Protein AF-0000000067237233 (afdb_homodimer)

Structure (mmCIF, N/CA/C/O backbone):
data_AF-0000000067237233-model_v1
#
loop_
_entity.id
_entity.type
_entity.pdbx_description
1 polymer 'Thioredoxin domain-containing protein'
#
loop_
_atom_site.group_PDB
_atom_site.id
_atom_site.type_symbol
_atom_site.label_atom_id
_atom_site.label_alt_id
_atom_site.label_comp_id
_atom_site.label_asym_id
_atom_site.label_entity_id
_atom_site.label_seq_id
_atom_site.pdbx_PDB_ins_code
_atom_site.Cartn_x
_atom_site.Cartn_y
_atom_site.Cartn_z
_atom_site.occupancy
_atom_site.B_iso_or_equiv
_atom_site.auth_seq_id
_atom_site.auth_comp_id
_atom_site.auth_asym_id
_atom_site.auth_atom_id
_atom_site.pdbx_PDB_model_num
ATOM 1 N N . MET A 1 1 ? 18.172 14.703 14.164 1 54.53 1 MET A N 1
ATOM 2 C CA . MET A 1 1 ? 17.234 15.797 14.445 1 54.53 1 MET A CA 1
ATOM 3 C C . MET A 1 1 ? 15.789 15.328 14.297 1 54.53 1 MET A C 1
ATOM 5 O O . MET A 1 1 ? 15.516 14.367 13.578 1 54.53 1 MET A O 1
ATOM 9 N N . ALA A 1 2 ? 14.914 15.75 15.148 1 61.56 2 ALA A N 1
ATOM 10 C CA . ALA A 1 2 ? 13.5 15.391 15.125 1 61.56 2 ALA A CA 1
ATOM 11 C C . ALA A 1 2 ? 12.875 15.727 13.773 1 61.56 2 ALA A C 1
ATOM 13 O O . ALA A 1 2 ? 13.258 16.703 13.133 1 61.56 2 ALA A O 1
ATOM 14 N N . ALA A 1 3 ? 12.031 14.875 13.289 1 69.44 3 ALA A N 1
ATOM 15 C CA . ALA A 1 3 ? 11.391 15.031 11.984 1 69.44 3 ALA A CA 1
ATOM 16 C C . ALA A 1 3 ? 10.523 16.281 11.953 1 69.44 3 ALA A C 1
ATOM 18 O O . ALA A 1 3 ? 9.883 16.641 12.953 1 69.44 3 ALA A O 1
ATOM 19 N N . SER A 1 4 ? 10.672 17.094 10.984 1 88.31 4 SER A N 1
ATOM 20 C CA . SER A 1 4 ? 9.766 18.219 10.734 1 88.31 4 SER A CA 1
ATOM 21 C C . SER A 1 4 ? 8.484 17.75 10.062 1 88.31 4 SER A C 1
ATOM 23 O O . SER A 1 4 ? 8.477 16.734 9.367 1 88.31 4 SER A O 1
ATOM 25 N N . VAL A 1 5 ? 7.422 18.438 10.43 1 94.56 5 VAL A N 1
ATOM 26 C CA . VAL A 1 5 ? 6.137 18.125 9.82 1 94.56 5 VAL A CA 1
ATOM 27 C C . VAL A 1 5 ? 5.664 19.297 8.961 1 94.56 5 VAL A C 1
ATOM 29 O O . VAL A 1 5 ? 5.559 20.422 9.445 1 94.56 5 VAL A O 1
ATOM 32 N N . ILE A 1 6 ? 5.473 19.062 7.754 1 97.75 6 ILE A N 1
ATOM 33 C CA . ILE A 1 6 ? 4.867 20 6.809 1 97.75 6 ILE A CA 1
ATOM 34 C C . ILE A 1 6 ? 3.387 19.672 6.637 1 97.75 6 ILE A C 1
ATOM 36 O O . ILE A 1 6 ? 3 18.5 6.656 1 97.75 6 ILE A O 1
ATOM 40 N N . LYS A 1 7 ? 2.594 20.672 6.512 1 97.94 7 LYS A N 1
ATOM 41 C CA . LYS A 1 7 ? 1.165 20.438 6.328 1 97.94 7 LYS A CA 1
ATOM 42 C C . LYS A 1 7 ? 0.708 20.875 4.941 1 97.94 7 LYS A C 1
ATOM 44 O O . LYS A 1 7 ? 1.164 21.891 4.426 1 97.94 7 LYS A O 1
ATOM 49 N N . ALA A 1 8 ? -0.136 20.125 4.406 1 98.5 8 ALA A N 1
ATOM 50 C CA . ALA A 1 8 ? -0.686 20.422 3.088 1 98.5 8 ALA A CA 1
ATOM 51 C C . ALA A 1 8 ? -2.154 20.016 3 1 98.5 8 ALA A C 1
ATOM 53 O O . ALA A 1 8 ? -2.689 19.391 3.92 1 98.5 8 ALA A O 1
ATOM 54 N N . ASN A 1 9 ? -2.783 20.484 2.051 1 98.06 9 ASN A N 1
ATOM 55 C CA . ASN A 1 9 ? -4.109 20.062 1.62 1 98.06 9 ASN A CA 1
ATOM 56 C C . ASN A 1 9 ? -4.199 19.953 0.101 1 98.06 9 ASN A C 1
ATOM 58 O O . ASN A 1 9 ? -3.18 20 -0.591 1 98.06 9 ASN A O 1
ATOM 62 N N . VAL A 1 10 ? -5.363 19.781 -0.424 1 97.25 10 VAL A N 1
ATOM 63 C CA . VAL A 1 10 ? -5.539 19.531 -1.852 1 97.25 10 VAL A CA 1
ATOM 64 C C . VAL A 1 10 ? -5.004 20.719 -2.646 1 97.25 10 VAL A C 1
ATOM 66 O O . VAL A 1 10 ? -4.289 20.547 -3.639 1 97.25 10 VAL A O 1
ATOM 69 N N . SER A 1 11 ? -5.234 21.922 -2.182 1 97.56 11 SER A N 1
ATOM 70 C CA . SER A 1 11 ? -4.887 23.125 -2.926 1 97.56 11 SER A CA 1
ATOM 71 C C . SER A 1 11 ? -3.393 23.422 -2.828 1 97.56 11 SER A C 1
ATOM 73 O O . SER A 1 11 ? -2.816 24.047 -3.727 1 97.56 11 SER A O 1
ATOM 75 N N . THR A 1 12 ? -2.756 22.922 -1.794 1 98.31 12 THR A N 1
ATOM 76 C CA . THR A 1 12 ? -1.355 23.281 -1.588 1 98.31 12 THR A CA 1
ATOM 77 C C . THR A 1 12 ? -0.448 22.078 -1.859 1 98.31 12 THR A C 1
ATOM 79 O O . THR A 1 12 ? 0.765 22.156 -1.654 1 98.31 12 THR A O 1
ATOM 82 N N . TRP A 1 13 ? -0.957 21.031 -2.293 1 97 13 TRP A N 1
ATOM 83 C CA . TRP A 1 13 ? -0.265 19.766 -2.482 1 97 13 TRP A CA 1
ATOM 84 C C . TRP A 1 13 ? 1.013 19.953 -3.291 1 97 13 TRP A C 1
ATOM 86 O O . TRP A 1 13 ? 2.102 19.578 -2.842 1 97 13 TRP A O 1
ATOM 96 N N . SER A 1 14 ? 0.921 20.578 -4.438 1 96.5 14 SER A N 1
ATOM 97 C CA . SER A 1 14 ? 2.043 20.672 -5.363 1 96.5 14 SER A CA 1
ATOM 98 C C . SER A 1 14 ? 3.211 21.438 -4.738 1 96.5 14 SER A C 1
ATOM 100 O O . SER A 1 14 ? 4.348 20.953 -4.758 1 96.5 14 SER A O 1
ATOM 102 N N . SER A 1 15 ? 2.916 22.547 -4.148 1 98.25 15 SER A N 1
ATOM 103 C CA . SER A 1 15 ? 3.963 23.375 -3.557 1 98.25 15 SER A CA 1
ATOM 104 C C . SER A 1 15 ? 4.559 22.703 -2.322 1 98.25 15 SER A C 1
ATOM 106 O O . SER A 1 15 ? 5.773 22.75 -2.109 1 98.25 15 SER A O 1
ATOM 108 N N . LYS A 1 16 ? 3.732 22.031 -1.544 1 98.38 16 LYS A N 1
ATOM 109 C CA . LYS A 1 16 ? 4.215 21.438 -0.301 1 98.38 16 LYS A CA 1
ATOM 110 C C . LYS A 1 16 ? 4.965 20.125 -0.569 1 98.38 16 LYS A C 1
ATOM 112 O O . LYS A 1 16 ? 5.887 19.781 0.167 1 98.38 16 LYS A O 1
ATOM 117 N N . LEU A 1 17 ? 4.59 19.469 -1.627 1 97.81 17 LEU A N 1
ATOM 118 C CA . LEU A 1 17 ? 5.383 18.312 -2.037 1 97.81 17 LEU A CA 1
ATOM 119 C C . LEU A 1 17 ? 6.785 18.734 -2.451 1 97.81 17 LEU A C 1
ATOM 121 O O . LEU A 1 17 ? 7.77 18.078 -2.1 1 97.81 17 LEU A O 1
ATOM 125 N N . ALA A 1 18 ? 6.828 19.828 -3.184 1 97.81 18 ALA A N 1
ATOM 126 C CA . ALA A 1 18 ? 8.133 20.375 -3.568 1 97.81 18 ALA A CA 1
ATOM 127 C C . ALA A 1 18 ? 8.961 20.734 -2.342 1 97.81 18 ALA A C 1
ATOM 129 O O . ALA A 1 18 ? 10.164 20.484 -2.301 1 97.81 18 ALA A O 1
ATOM 130 N N . GLU A 1 19 ? 8.32 21.312 -1.362 1 98.06 19 GLU A N 1
ATOM 131 C CA . GLU A 1 19 ? 8.984 21.641 -0.106 1 98.06 19 GLU A CA 1
ATOM 132 C C . GLU A 1 19 ? 9.5 20.391 0.59 1 98.06 19 GLU A C 1
ATOM 134 O O . GLU A 1 19 ? 10.625 20.375 1.096 1 98.06 19 GLU A O 1
ATOM 139 N N . LEU A 1 20 ? 8.727 19.344 0.584 1 97.88 20 LEU A N 1
ATOM 140 C CA . LEU A 1 20 ? 9.125 18.062 1.179 1 97.88 20 LEU A CA 1
ATOM 141 C C . LEU A 1 20 ? 10.383 17.531 0.51 1 97.88 20 LEU A C 1
ATOM 143 O O . LEU A 1 20 ? 11.312 17.094 1.191 1 97.88 20 LEU A O 1
ATOM 147 N N . GLU A 1 21 ? 10.375 17.578 -0.759 1 96.81 21 GLU A N 1
ATOM 148 C CA . GLU A 1 21 ? 11.453 16.969 -1.53 1 96.81 21 GLU A CA 1
ATOM 149 C C . GLU A 1 21 ? 12.766 17.734 -1.347 1 96.81 21 GLU A C 1
ATOM 151 O O . GLU A 1 21 ? 13.836 17.219 -1.649 1 96.81 21 GLU A O 1
ATOM 156 N N . GLN A 1 22 ? 12.688 18.953 -0.81 1 96.62 22 GLN A N 1
ATOM 157 C CA . GLN A 1 22 ? 13.875 19.75 -0.525 1 96.62 22 GLN A CA 1
ATOM 158 C C . GLN A 1 22 ? 14.297 19.609 0.932 1 96.62 22 GLN A C 1
ATOM 160 O O . GLN A 1 22 ? 15.383 20.047 1.314 1 96.62 22 GLN A O 1
ATOM 165 N N . ALA A 1 23 ? 13.461 18.984 1.729 1 96.75 23 ALA A N 1
ATOM 166 C CA . ALA A 1 23 ? 13.727 18.797 3.152 1 96.75 23 ALA A CA 1
ATOM 167 C C . ALA A 1 23 ? 14.602 17.562 3.393 1 96.75 23 ALA A C 1
ATOM 169 O O . ALA A 1 23 ? 14.867 16.797 2.469 1 96.75 23 ALA A O 1
ATOM 170 N N . PRO A 1 24 ? 15.102 17.406 4.555 1 95.25 24 PRO A N 1
ATOM 171 C CA . PRO A 1 24 ? 15.969 16.266 4.84 1 95.25 24 PRO A CA 1
ATOM 172 C C . PRO A 1 24 ? 15.273 14.914 4.629 1 95.25 24 PRO A C 1
ATOM 174 O O . PRO A 1 24 ? 14.109 14.758 4.992 1 95.25 24 PRO A O 1
ATOM 177 N N . SER A 1 25 ? 15.992 13.984 4.055 1 94.12 25 SER A N 1
ATOM 178 C CA . SER A 1 25 ? 15.508 12.625 3.861 1 94.12 25 SER A CA 1
ATOM 179 C C . SER A 1 25 ? 15.734 11.773 5.109 1 94.12 25 SER A C 1
ATOM 181 O O . SER A 1 25 ? 16.578 12.102 5.945 1 94.12 25 SER A O 1
ATOM 183 N N . PRO A 1 26 ? 14.898 10.742 5.184 1 95.81 26 PRO A N 1
ATOM 184 C CA . PRO A 1 26 ? 13.844 10.172 4.344 1 95.81 26 PRO A CA 1
ATOM 185 C C . PRO A 1 26 ? 12.555 11 4.367 1 95.81 26 PRO A C 1
ATOM 187 O O . PRO A 1 26 ? 12.344 11.789 5.297 1 95.81 26 PRO A O 1
ATOM 190 N N . HIS A 1 27 ? 11.781 10.883 3.312 1 97.38 27 HIS A N 1
ATOM 191 C CA . HIS A 1 27 ? 10.539 11.625 3.174 1 97.38 27 HIS A CA 1
ATOM 192 C C . HIS A 1 27 ? 9.328 10.719 3.365 1 97.38 27 HIS A C 1
ATOM 194 O O . HIS A 1 27 ? 9.258 9.641 2.775 1 97.38 27 HIS A O 1
ATOM 200 N N . TYR A 1 28 ? 8.352 11.219 4.145 1 97.81 28 TYR A N 1
ATOM 201 C CA . TYR A 1 28 ? 7.117 10.492 4.406 1 97.81 28 TYR A CA 1
ATOM 202 C C . TYR A 1 28 ? 5.902 11.375 4.145 1 97.81 28 TYR A C 1
ATOM 204 O O . TYR A 1 28 ? 5.98 12.602 4.246 1 97.81 28 TYR A O 1
ATOM 212 N N . ILE A 1 29 ? 4.82 10.711 3.766 1 98.5 29 ILE A N 1
ATOM 213 C CA . ILE A 1 29 ? 3.553 11.406 3.566 1 98.5 29 ILE A CA 1
ATOM 214 C C . ILE A 1 29 ? 2.432 10.641 4.266 1 98.5 29 ILE A C 1
ATOM 216 O O . ILE A 1 29 ? 2.287 9.43 4.082 1 98.5 29 ILE A O 1
ATOM 220 N N . VAL A 1 30 ? 1.7 11.352 5.062 1 98.75 30 VAL A N 1
ATOM 221 C CA . VAL A 1 30 ? 0.507 10.742 5.641 1 98.75 30 VAL A CA 1
ATOM 222 C C . VAL A 1 30 ? -0.732 11.523 5.215 1 98.75 30 VAL A C 1
ATOM 224 O O . VAL A 1 30 ? -0.759 12.758 5.309 1 98.75 30 VAL A O 1
ATOM 227 N N . PHE A 1 31 ? -1.691 10.805 4.707 1 98.81 31 PHE A N 1
ATOM 228 C CA . PHE A 1 31 ? -2.967 11.391 4.309 1 98.81 31 PHE A CA 1
ATOM 229 C C . PHE A 1 31 ? -4.012 11.203 5.406 1 98.81 31 PHE A C 1
ATOM 231 O O . PHE A 1 31 ? -4.133 10.125 5.977 1 98.81 31 PHE A O 1
ATOM 238 N N . THR A 1 32 ? -4.734 12.266 5.66 1 98.69 32 THR A N 1
ATOM 239 C CA . THR A 1 32 ? -5.766 12.312 6.691 1 98.69 32 THR A CA 1
ATOM 240 C C . THR A 1 32 ? -6.895 13.25 6.289 1 98.69 32 THR A C 1
ATOM 242 O O . THR A 1 32 ? -6.918 13.758 5.164 1 98.69 32 THR A O 1
ATOM 245 N N . GLY A 1 33 ? -7.91 13.336 7.125 1 98.5 33 GLY A N 1
ATOM 246 C CA . GLY A 1 33 ? -9.031 14.227 6.875 1 98.5 33 GLY A CA 1
ATOM 247 C C . GLY A 1 33 ? -9.453 15.016 8.102 1 98.5 33 GLY A C 1
ATOM 248 O O . GLY A 1 33 ? -9.688 14.445 9.164 1 98.5 33 GLY A O 1
ATOM 249 N N . TYR A 1 34 ? -9.531 16.297 7.934 1 97.69 34 TYR A N 1
ATOM 250 C CA . TYR A 1 34 ? -9.953 17.188 9 1 97.69 34 TYR A CA 1
ATOM 251 C C . TYR A 1 34 ? -11.258 17.891 8.641 1 97.69 34 TYR A C 1
ATOM 253 O O . TYR A 1 34 ? -11.516 18.188 7.469 1 97.69 34 TYR A O 1
ATOM 261 N N . ASP A 1 35 ? -12.062 18.078 9.664 1 96.38 35 ASP A N 1
ATOM 262 C CA . ASP A 1 35 ? -13.266 18.875 9.461 1 96.38 35 ASP A CA 1
ATOM 263 C C . ASP A 1 35 ? -12.969 20.359 9.68 1 96.38 35 ASP A C 1
ATOM 265 O O . ASP A 1 35 ? -11.812 20.75 9.867 1 96.38 35 ASP A O 1
ATOM 269 N N . ALA A 1 36 ? -14.023 21.172 9.516 1 93.88 36 ALA A N 1
ATOM 270 C CA . ALA A 1 36 ? -13.867 22.625 9.57 1 93.88 36 ALA A CA 1
ATOM 271 C C . ALA A 1 36 ? -13.352 23.062 10.938 1 93.88 36 ALA A C 1
ATOM 273 O O . ALA A 1 36 ? -12.68 24.094 11.047 1 93.88 36 ALA A O 1
ATOM 274 N N . ALA A 1 37 ? -13.562 22.281 12.008 1 95.25 37 ALA A N 1
ATOM 275 C CA . ALA A 1 37 ? -13.148 22.625 13.367 1 95.25 37 ALA A CA 1
ATOM 276 C C . ALA A 1 37 ? -11.742 22.109 13.656 1 95.25 37 ALA A C 1
ATOM 278 O O . ALA A 1 37 ? -11.195 22.328 14.734 1 95.25 37 ALA A O 1
ATOM 279 N N . GLY A 1 38 ? -11.219 21.422 12.68 1 94.94 38 GLY A N 1
ATOM 280 C CA . GLY A 1 38 ? -9.859 20.922 12.836 1 94.94 38 GLY A CA 1
ATOM 281 C C . GLY A 1 38 ? -9.797 19.531 13.445 1 94.94 38 GLY A C 1
ATOM 282 O O . GLY A 1 38 ? -8.719 19.031 13.773 1 94.94 38 GLY A O 1
ATOM 283 N N . ALA A 1 39 ? -10.938 18.969 13.539 1 96.75 39 ALA A N 1
ATOM 284 C CA . ALA A 1 39 ? -10.984 17.609 14.078 1 96.75 39 ALA A CA 1
ATOM 285 C C . ALA A 1 39 ? -10.984 16.578 12.953 1 96.75 39 ALA A C 1
ATOM 287 O O . ALA A 1 39 ? -11.602 16.781 11.906 1 96.75 39 ALA A O 1
ATOM 288 N N . MET A 1 40 ? -10.32 15.5 13.227 1 97.94 40 MET A N 1
ATOM 289 C CA . MET A 1 40 ? -10.344 14.422 12.242 1 97.94 40 MET A CA 1
ATOM 290 C C . MET A 1 40 ? -11.719 13.773 12.188 1 97.94 40 MET A C 1
ATOM 292 O O . MET A 1 40 ? -12.266 13.367 13.219 1 97.94 40 MET A O 1
ATOM 296 N N . TRP A 1 41 ? -12.227 13.578 11.039 1 98.06 41 TRP A N 1
ATOM 297 C CA . TRP A 1 41 ? -13.594 13.078 10.922 1 98.06 41 TRP A CA 1
ATOM 298 C C . TRP A 1 41 ? -13.609 11.586 10.641 1 98.06 41 TRP A C 1
ATOM 300 O O . TRP A 1 41 ? -14.664 10.945 10.68 1 98.06 41 TRP A O 1
ATOM 310 N N . CYS A 1 42 ? -12.555 11.016 10.375 1 97.31 42 CYS A N 1
ATOM 311 C CA . CYS A 1 42 ? -12.469 9.578 10.133 1 97.31 42 CYS A CA 1
ATOM 312 C C . CYS A 1 42 ? -11.953 8.844 11.359 1 97.31 42 CYS A C 1
ATOM 314 O O . CYS A 1 42 ? -10.859 9.125 11.844 1 97.31 42 CYS A O 1
ATOM 316 N N . PRO A 1 43 ? -12.672 7.918 11.859 1 97 43 PRO A N 1
ATOM 317 C CA . PRO A 1 43 ? -12.289 7.234 13.094 1 97 43 PRO A CA 1
ATOM 318 C C . PRO A 1 43 ? -10.938 6.527 12.984 1 97 43 PRO A C 1
ATOM 320 O O . PRO A 1 43 ? -10.188 6.461 13.953 1 97 43 PRO A O 1
ATOM 323 N N . ASP A 1 44 ? -10.688 5.922 11.875 1 97.12 44 ASP A N 1
ATOM 324 C CA . ASP A 1 44 ? -9.391 5.27 11.68 1 97.12 44 ASP A CA 1
ATOM 325 C C . ASP A 1 44 ? -8.25 6.281 11.75 1 97.12 44 ASP A C 1
ATOM 327 O O . ASP A 1 44 ? -7.176 5.977 12.273 1 97.12 44 ASP A O 1
ATOM 331 N N . CYS A 1 45 ? -8.438 7.449 11.188 1 98.44 45 CYS A N 1
ATOM 332 C CA . CYS A 1 45 ? -7.445 8.508 11.289 1 98.44 45 CYS A CA 1
ATOM 333 C C . CYS A 1 45 ? -7.23 8.93 12.742 1 98.44 45 CYS A C 1
ATOM 335 O O . CYS A 1 45 ? -6.094 9.125 13.172 1 98.44 45 CYS A O 1
ATOM 337 N N . VAL A 1 46 ? -8.297 9.031 13.43 1 97.81 46 VAL A N 1
ATOM 338 C CA . VAL A 1 46 ? -8.203 9.391 14.844 1 97.81 46 VAL A CA 1
ATOM 339 C C . VAL A 1 46 ? -7.352 8.367 15.586 1 97.81 46 VAL A C 1
ATOM 341 O O . VAL A 1 46 ? -6.539 8.734 16.438 1 97.81 46 VAL A O 1
ATOM 344 N N . ARG A 1 47 ? -7.449 7.223 15.188 1 97.31 47 ARG A N 1
ATOM 345 C CA . ARG A 1 47 ? -6.738 6.141 15.859 1 97.31 47 ARG A CA 1
ATOM 346 C C . ARG A 1 47 ? -5.285 6.07 15.398 1 97.31 47 ARG A C 1
ATOM 348 O O . ARG A 1 47 ? -4.387 5.836 16.203 1 97.31 47 ARG A O 1
ATOM 355 N N . ALA A 1 48 ? -5.012 6.297 14.211 1 98.25 48 ALA A N 1
ATOM 356 C CA . ALA A 1 48 ? -3.725 5.914 13.641 1 98.25 48 ALA A CA 1
ATOM 357 C C . ALA A 1 48 ? -2.805 7.121 13.492 1 98.25 48 ALA A C 1
ATOM 359 O O . ALA A 1 48 ? -1.597 7.02 13.727 1 98.25 48 ALA A O 1
ATOM 360 N N . VAL A 1 49 ? -3.35 8.273 13.125 1 98.25 49 VAL A N 1
ATOM 361 C CA . VAL A 1 49 ? -2.529 9.383 12.648 1 98.25 49 VAL A CA 1
ATOM 362 C C . VAL A 1 49 ? -1.695 9.938 13.805 1 98.25 49 VAL A C 1
ATOM 364 O O . VAL A 1 49 ? -0.501 10.203 13.648 1 98.25 49 VAL A O 1
ATOM 367 N N . PRO A 1 50 ? -2.236 10.062 15.023 1 97.5 50 PRO A N 1
ATOM 368 C CA . PRO A 1 50 ? -1.398 10.555 16.125 1 97.5 50 PRO A CA 1
ATOM 369 C C . PRO A 1 50 ? -0.181 9.664 16.375 1 97.5 50 PRO A C 1
ATOM 371 O O . PRO A 1 50 ? 0.911 10.172 16.641 1 97.5 50 PRO A O 1
ATOM 374 N N . ALA A 1 51 ? -0.362 8.375 16.312 1 97.38 51 ALA A N 1
ATOM 375 C CA . ALA A 1 51 ? 0.754 7.449 16.484 1 97.38 51 ALA A CA 1
ATOM 376 C C . ALA A 1 51 ? 1.784 7.613 15.375 1 97.38 51 ALA A C 1
ATOM 378 O O . ALA A 1 51 ? 2.99 7.543 15.625 1 97.38 51 ALA A O 1
ATOM 379 N N . VAL A 1 52 ? 1.333 7.84 14.18 1 97.81 52 VAL A N 1
ATOM 380 C CA . VAL A 1 52 ? 2.217 8.07 13.047 1 97.81 52 VAL A CA 1
ATOM 381 C C . VAL A 1 52 ? 3.02 9.344 13.258 1 97.81 52 VAL A C 1
ATOM 383 O O . VAL A 1 52 ? 4.238 9.359 13.07 1 97.81 52 VAL A O 1
ATOM 386 N N . LEU A 1 53 ? 2.32 10.359 13.695 1 97.06 53 LEU A N 1
ATOM 387 C CA . LEU A 1 53 ? 2.975 11.641 13.93 1 97.06 53 LEU A CA 1
ATOM 388 C C . LEU A 1 53 ? 4.031 11.516 15.031 1 97.06 53 LEU A C 1
ATOM 390 O O . LEU A 1 53 ? 5.129 12.062 14.906 1 97.06 53 LEU A O 1
ATOM 394 N N . ARG A 1 54 ? 3.732 10.789 16.016 1 95.69 54 ARG A N 1
ATOM 395 C CA . ARG A 1 54 ? 4.68 10.594 17.109 1 95.69 54 ARG A CA 1
ATOM 396 C C . ARG A 1 54 ? 5.91 9.82 16.625 1 95.69 54 ARG A C 1
ATOM 398 O O . ARG A 1 54 ? 7.039 10.188 16.953 1 95.69 54 ARG A O 1
ATOM 405 N N . ALA A 1 55 ? 5.676 8.805 15.914 1 95.94 55 ALA A N 1
ATOM 406 C CA . ALA A 1 55 ? 6.781 8 15.391 1 95.94 55 ALA A CA 1
ATOM 407 C C . ALA A 1 55 ? 7.664 8.828 14.469 1 95.94 55 ALA A C 1
ATOM 409 O O . ALA A 1 55 ? 8.891 8.75 14.531 1 95.94 55 ALA A O 1
ATOM 410 N N . ALA A 1 56 ? 7.008 9.609 13.656 1 95.69 56 ALA A N 1
ATOM 411 C CA . ALA A 1 56 ? 7.746 10.461 12.727 1 95.69 56 ALA A CA 1
ATOM 412 C C . ALA A 1 56 ? 8.609 11.477 13.477 1 95.69 56 ALA A C 1
ATOM 414 O O . ALA A 1 56 ? 9.758 11.727 13.102 1 95.69 56 ALA A O 1
ATOM 415 N N . ALA A 1 57 ? 8.07 12 14.5 1 94.06 57 ALA A N 1
ATOM 416 C CA . ALA A 1 57 ? 8.773 13.016 15.281 1 94.06 57 ALA A CA 1
ATOM 417 C C . ALA A 1 57 ? 10.023 12.438 15.945 1 94.06 57 ALA A C 1
ATOM 419 O O . ALA A 1 57 ? 10.977 13.172 16.219 1 94.06 57 ALA A O 1
ATOM 420 N N . ALA A 1 58 ? 10.008 11.148 16.125 1 93.44 58 ALA A N 1
ATOM 421 C CA . ALA A 1 58 ? 11.102 10.492 16.828 1 93.44 58 ALA A CA 1
ATOM 422 C C . ALA A 1 58 ? 12.133 9.938 15.852 1 93.44 58 ALA A C 1
ATOM 424 O O . ALA A 1 58 ? 13.133 9.344 16.266 1 93.44 58 ALA A O 1
ATOM 425 N N . ALA A 1 59 ? 11.875 10.07 14.602 1 94.12 59 ALA A N 1
ATOM 426 C CA . ALA A 1 59 ? 12.734 9.5 13.57 1 94.12 59 ALA A CA 1
ATOM 427 C C . ALA A 1 59 ? 13.352 10.594 12.703 1 94.12 59 ALA A C 1
ATOM 429 O O . ALA A 1 59 ? 12.844 11.711 12.648 1 94.12 59 ALA A O 1
ATOM 430 N N . PRO A 1 60 ? 14.445 10.281 12.133 1 94.5 60 PRO A N 1
ATOM 431 C CA . PRO A 1 60 ? 14.984 11.258 11.18 1 94.5 60 PRO A CA 1
ATOM 432 C C . PRO A 1 60 ? 14.094 11.445 9.953 1 94.5 60 PRO A C 1
ATOM 434 O O . PRO A 1 60 ? 13.312 10.547 9.609 1 94.5 60 PRO A O 1
ATOM 437 N N . GLY A 1 61 ? 14.242 12.625 9.344 1 96.62 61 GLY A N 1
ATOM 438 C CA . GLY A 1 61 ? 13.547 12.891 8.094 1 96.62 61 GLY A CA 1
ATOM 439 C C . GLY A 1 61 ? 12.445 13.93 8.227 1 96.62 61 GLY A C 1
ATOM 440 O O . GLY A 1 61 ? 12.492 14.781 9.117 1 96.62 61 GLY A O 1
ATOM 441 N N . THR A 1 62 ? 11.57 13.898 7.207 1 97.69 62 THR A N 1
ATOM 442 C CA . THR A 1 62 ? 10.508 14.906 7.133 1 97.69 62 THR A CA 1
ATOM 443 C C . THR A 1 62 ? 9.18 14.258 6.77 1 97.69 62 THR A C 1
ATOM 445 O O . THR A 1 62 ? 9.117 13.398 5.891 1 97.69 62 THR A O 1
ATOM 448 N N . LEU A 1 63 ? 8.156 14.625 7.484 1 98.31 63 LEU A N 1
ATOM 449 C CA . LEU A 1 63 ? 6.809 14.133 7.207 1 98.31 63 LEU A CA 1
ATOM 450 C C . LEU A 1 63 ? 5.934 15.242 6.633 1 98.31 63 LEU A C 1
ATOM 452 O O . LEU A 1 63 ? 5.957 16.375 7.121 1 98.31 63 LEU A O 1
ATOM 456 N N . LEU A 1 64 ? 5.262 14.922 5.594 1 98.62 64 LEU A N 1
ATOM 457 C CA . LEU A 1 64 ? 4.199 15.758 5.039 1 98.62 64 LEU A CA 1
ATOM 458 C C . LEU A 1 64 ? 2.826 15.211 5.422 1 98.62 64 LEU A C 1
ATOM 460 O O . LEU A 1 64 ? 2.455 14.109 5.023 1 98.62 64 LEU A O 1
ATOM 464 N N . GLU A 1 65 ? 2.123 15.945 6.234 1 98.69 65 GLU A N 1
ATOM 465 C CA . GLU A 1 65 ? 0.744 15.609 6.574 1 98.69 65 GLU A CA 1
ATOM 466 C C . GLU A 1 65 ? -0.238 16.266 5.609 1 98.69 65 GLU A C 1
ATOM 468 O O . GLU A 1 65 ? -0.3 17.5 5.523 1 98.69 65 GLU A O 1
ATOM 473 N N . VAL A 1 66 ? -1.048 15.453 4.973 1 98.81 66 VAL A N 1
ATOM 474 C CA . VAL A 1 66 ? -1.903 15.977 3.914 1 98.81 66 VAL A CA 1
ATOM 475 C C . VAL A 1 66 ? -3.369 15.766 4.285 1 98.81 66 VAL A C 1
ATOM 477 O O . VAL A 1 66 ? -3.803 14.641 4.531 1 98.81 66 VAL A O 1
ATOM 480 N N . ASP A 1 67 ? -4.094 16.906 4.277 1 98.75 67 ASP A N 1
ATOM 481 C CA . ASP A 1 67 ? -5.539 16.906 4.492 1 98.75 67 ASP A CA 1
ATOM 482 C C . ASP A 1 67 ? -6.285 16.672 3.18 1 98.75 67 ASP A C 1
ATOM 484 O O . ASP A 1 67 ? -6.164 17.453 2.24 1 98.75 67 ASP A O 1
ATOM 488 N N . VAL A 1 68 ? -7.098 15.57 3.162 1 98.56 68 VAL A N 1
ATOM 489 C CA . VAL A 1 68 ? -7.801 15.25 1.924 1 98.56 68 VAL A CA 1
ATOM 490 C C . VAL A 1 68 ? -9.055 16.109 1.81 1 98.56 68 VAL A C 1
ATOM 492 O 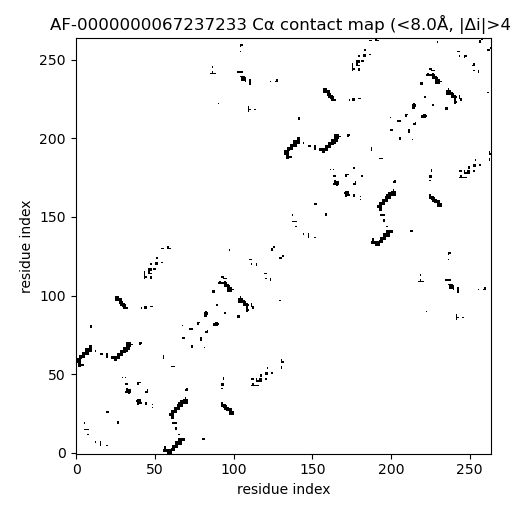O . VAL A 1 68 ? -9.758 16.078 0.792 1 98.56 68 VAL A O 1
ATOM 495 N N . GLY A 1 69 ? -9.367 16.828 2.873 1 97.88 69 GLY A N 1
ATOM 496 C CA . GLY A 1 69 ? -10.531 17.703 2.877 1 97.88 69 GLY A CA 1
ATOM 497 C C . GLY A 1 69 ? -11.68 17.141 3.703 1 97.88 69 GLY A C 1
ATOM 498 O O . GLY A 1 69 ? -11.492 16.234 4.508 1 97.88 69 GLY A O 1
ATOM 499 N N . GLN A 1 70 ? -12.859 17.75 3.523 1 96.88 70 GLN A N 1
ATOM 500 C CA . GLN A 1 70 ? -14.039 17.375 4.293 1 96.88 70 GLN A CA 1
ATOM 501 C C . GLN A 1 70 ? -14.539 15.992 3.9 1 96.88 70 GLN A C 1
ATOM 503 O O . GLN A 1 70 ? -14.289 15.531 2.785 1 96.88 70 GLN A O 1
ATOM 508 N N . ARG A 1 71 ? -15.211 15.461 4.848 1 96.81 71 ARG A N 1
ATOM 509 C CA . ARG A 1 71 ? -15.742 14.117 4.641 1 96.81 71 ARG A CA 1
ATOM 510 C C . ARG A 1 71 ? -16.578 14.055 3.371 1 96.81 71 ARG A C 1
ATOM 512 O O . ARG A 1 71 ? -16.5 13.086 2.611 1 96.81 71 ARG A O 1
ATOM 519 N N . THR A 1 72 ? -17.359 15.109 3.059 1 95.56 72 THR A N 1
ATOM 520 C CA . THR A 1 72 ? -18.281 15.148 1.936 1 95.56 72 THR A CA 1
ATOM 521 C C . THR A 1 72 ? -17.531 15.227 0.611 1 95.56 72 THR A C 1
ATOM 523 O O . THR A 1 72 ? -18.047 14.836 -0.433 1 95.56 72 THR A O 1
ATOM 526 N N . ASP A 1 73 ? -16.281 15.727 0.676 1 94.44 73 ASP A N 1
ATOM 527 C CA . ASP A 1 73 ? -15.469 15.836 -0.529 1 94.44 73 ASP A CA 1
ATOM 528 C C . ASP A 1 73 ? -14.711 14.547 -0.797 1 94.44 73 ASP A C 1
ATOM 530 O O . ASP A 1 73 ? -14.18 14.344 -1.893 1 94.44 73 ASP A O 1
ATOM 534 N N . TRP A 1 74 ? -14.672 13.742 0.167 1 96.94 74 TRP A N 1
ATOM 535 C CA . TRP A 1 74 ? -13.875 12.523 0.089 1 96.94 74 TRP A CA 1
ATOM 536 C C . TRP A 1 74 ? -14.766 11.312 -0.153 1 96.94 74 TRP A C 1
ATOM 538 O O . TRP A 1 74 ? -14.539 10.539 -1.089 1 96.94 74 TRP A O 1
ATOM 548 N N . ARG A 1 75 ? -15.742 11.164 0.685 1 94.5 75 ARG A N 1
ATOM 549 C CA . ARG A 1 75 ? -16.578 9.969 0.674 1 94.5 75 ARG A CA 1
ATOM 550 C C . ARG A 1 75 ? -17.328 9.844 -0.642 1 94.5 75 ARG A C 1
ATOM 552 O O . ARG A 1 75 ? -18.047 10.766 -1.044 1 94.5 75 ARG A O 1
ATOM 559 N N . GLY A 1 76 ? -17.094 8.68 -1.259 1 91.56 76 GLY A N 1
ATOM 560 C CA . GLY A 1 76 ? -17.828 8.398 -2.48 1 91.56 76 GLY A CA 1
ATOM 561 C C . GLY A 1 76 ? -17.344 9.195 -3.672 1 91.56 76 GLY A C 1
ATOM 562 O O . GLY A 1 76 ? -17.922 9.125 -4.758 1 91.56 76 GLY A O 1
ATOM 563 N N . ASN A 1 77 ? -16.344 10.031 -3.488 1 95 77 ASN A N 1
ATOM 564 C CA . ASN A 1 77 ? -15.82 10.852 -4.566 1 95 77 ASN A CA 1
ATOM 565 C C . ASN A 1 77 ? -14.68 10.148 -5.301 1 95 77 ASN A C 1
ATOM 567 O O . ASN A 1 77 ? -13.508 10.367 -4.992 1 95 77 ASN A O 1
ATOM 571 N N . ALA A 1 78 ? -14.961 9.398 -6.359 1 91.88 78 ALA A N 1
ATOM 572 C CA . ALA A 1 78 ? -13.992 8.594 -7.098 1 91.88 78 ALA A CA 1
ATOM 573 C C . ALA A 1 78 ? -13.047 9.477 -7.898 1 91.88 78 ALA A C 1
ATOM 575 O O . ALA A 1 78 ? -11.984 9.016 -8.336 1 91.88 78 ALA A O 1
ATOM 576 N N . THR A 1 79 ? -13.469 10.766 -8.125 1 95.69 79 THR A N 1
ATOM 577 C CA . THR A 1 79 ? -12.672 11.656 -8.961 1 95.69 79 THR A CA 1
ATOM 578 C C . THR A 1 79 ? -11.812 12.578 -8.102 1 95.69 79 THR A C 1
ATOM 580 O O . THR A 1 79 ? -11.211 13.523 -8.609 1 95.69 79 THR A O 1
ATOM 583 N N . HIS A 1 80 ? -11.805 12.312 -6.773 1 97.31 80 HIS A N 1
ATOM 584 C CA . HIS A 1 80 ? -10.93 13.102 -5.91 1 97.31 80 HIS A CA 1
ATOM 585 C C . HIS A 1 80 ? -9.5 13.125 -6.445 1 97.31 80 HIS A C 1
ATOM 587 O O . HIS A 1 80 ? -8.977 12.102 -6.879 1 97.31 80 HIS A O 1
ATOM 593 N N . PRO A 1 81 ? -8.844 14.242 -6.344 1 96.81 81 PRO A N 1
ATOM 594 C CA . PRO A 1 81 ? -7.531 14.359 -6.98 1 96.81 81 PRO A CA 1
ATOM 595 C C . PRO A 1 81 ? -6.516 13.352 -6.445 1 96.81 81 PRO A C 1
ATOM 597 O O . PRO A 1 81 ? -5.68 12.852 -7.199 1 96.81 81 PRO A O 1
ATOM 600 N N . PHE A 1 82 ? -6.602 12.992 -5.223 1 97.56 82 PHE A N 1
ATOM 601 C CA . PHE A 1 82 ? -5.621 12.086 -4.641 1 97.56 82 PHE A CA 1
ATOM 602 C C . PHE A 1 82 ? -5.953 10.633 -4.984 1 97.56 82 PHE A C 1
ATOM 604 O O . PHE A 1 82 ? -5.121 9.742 -4.801 1 97.56 82 PHE A O 1
ATOM 611 N N . ARG A 1 83 ? -7.152 10.398 -5.414 1 95.88 83 ARG A N 1
ATOM 612 C CA . ARG A 1 83 ? -7.527 9.07 -5.871 1 95.88 83 ARG A CA 1
ATOM 613 C C . ARG A 1 83 ? -7.113 8.852 -7.32 1 95.88 83 ARG A C 1
ATOM 615 O O . ARG A 1 83 ? -6.742 7.738 -7.707 1 95.88 83 ARG A O 1
ATOM 622 N N . THR A 1 84 ? -7.082 9.969 -8.062 1 94 84 THR A N 1
ATOM 623 C CA . THR A 1 84 ? -6.875 9.828 -9.5 1 94 84 THR A CA 1
ATOM 624 C C . THR A 1 84 ? -5.43 10.156 -9.867 1 94 84 THR A C 1
ATOM 626 O O . THR A 1 84 ? -4.98 9.844 -10.969 1 94 84 THR A O 1
ATOM 629 N N . ALA A 1 85 ? -4.703 10.781 -8.938 1 91.75 85 ALA A N 1
ATOM 630 C CA . ALA A 1 85 ? -3.295 11.055 -9.219 1 91.75 85 ALA A CA 1
ATOM 631 C C . ALA A 1 85 ? -2.521 9.758 -9.461 1 91.75 85 ALA A C 1
ATOM 633 O O . ALA A 1 85 ? -2.525 8.859 -8.617 1 91.75 85 ALA A O 1
ATOM 634 N N . PRO A 1 86 ? -1.805 9.656 -10.555 1 85.75 86 PRO A N 1
ATOM 635 C CA . PRO A 1 86 ? -1.152 8.406 -10.938 1 85.75 86 PRO A CA 1
ATOM 636 C C . PRO A 1 86 ? -0.133 7.93 -9.906 1 85.75 86 PRO A C 1
ATOM 638 O O . PRO A 1 86 ? 0.037 6.723 -9.719 1 85.75 86 PRO A O 1
ATOM 641 N N . ALA A 1 87 ? 0.471 8.875 -9.227 1 86.31 87 ALA A N 1
ATOM 642 C CA . ALA A 1 87 ? 1.539 8.516 -8.297 1 86.31 87 ALA A CA 1
ATOM 643 C C . ALA A 1 87 ? 0.974 8.156 -6.922 1 86.31 87 ALA A C 1
ATOM 645 O O . ALA A 1 87 ? 1.695 7.652 -6.059 1 86.31 87 ALA A O 1
ATOM 646 N N . LEU A 1 88 ? -0.269 8.438 -6.695 1 94.06 88 LEU A N 1
ATOM 647 C CA . LEU A 1 88 ? -0.847 8.258 -5.367 1 94.06 88 LEU A CA 1
ATOM 648 C C . LEU A 1 88 ? -1.87 7.125 -5.367 1 94.06 88 LEU A C 1
ATOM 650 O O . LEU A 1 88 ? -1.683 6.109 -4.691 1 94.06 88 LEU A O 1
ATOM 654 N N . LYS A 1 89 ? -2.936 7.281 -6.156 1 93.31 89 LYS A N 1
ATOM 655 C CA . LYS A 1 89 ? -4.004 6.297 -6.273 1 93.31 89 LYS A CA 1
ATOM 656 C C . LYS A 1 89 ? -4.523 5.883 -4.898 1 93.31 89 LYS A C 1
ATOM 658 O O . LYS A 1 89 ? -4.625 4.691 -4.598 1 93.31 89 LYS A O 1
ATOM 663 N N . LEU A 1 90 ? -4.883 6.895 -4.113 1 95.81 90 LEU A N 1
ATOM 664 C CA . LEU A 1 90 ? -5.371 6.629 -2.766 1 95.81 90 LEU A CA 1
ATOM 665 C C . LEU A 1 90 ? -6.73 5.938 -2.809 1 95.81 90 LEU A C 1
ATOM 667 O O . LEU A 1 90 ? -7.594 6.305 -3.604 1 95.81 90 LEU A O 1
ATOM 671 N N . THR A 1 91 ? -6.898 4.93 -2.02 1 91.19 91 THR A N 1
ATOM 672 C CA . THR A 1 91 ? -8.188 4.258 -1.944 1 91.19 91 THR A CA 1
ATOM 673 C C . THR A 1 91 ? -8.875 4.547 -0.61 1 91.19 91 THR A C 1
ATOM 675 O O . THR A 1 91 ? -10.055 4.238 -0.432 1 91.19 91 THR A O 1
ATOM 678 N N . GLY A 1 92 ? -8.117 5.117 0.313 1 94.56 92 GLY A N 1
ATOM 679 C CA . GLY A 1 92 ? -8.648 5.41 1.635 1 94.56 92 GLY A CA 1
ATOM 680 C C . GLY A 1 92 ? -7.703 6.23 2.488 1 94.56 92 GLY A C 1
ATOM 681 O O . GLY A 1 92 ? -6.605 6.578 2.051 1 94.56 92 GLY A O 1
ATOM 682 N N . ILE A 1 93 ? -8.203 6.637 3.646 1 97.62 93 ILE A N 1
ATOM 683 C CA . ILE A 1 93 ? -7.391 7.266 4.68 1 97.62 93 ILE A CA 1
ATOM 684 C C . ILE A 1 93 ? -7.637 6.574 6.02 1 97.62 93 ILE A C 1
ATOM 686 O O . ILE A 1 93 ? -8.727 6.055 6.266 1 97.62 93 ILE A O 1
ATOM 690 N N . PRO A 1 94 ? -6.609 6.523 6.84 1 98.12 94 PRO A N 1
ATOM 691 C CA . PRO A 1 94 ? -5.277 7.086 6.617 1 98.12 94 PRO A CA 1
ATOM 692 C C . PRO A 1 94 ? -4.426 6.242 5.672 1 98.12 94 PRO A C 1
ATOM 694 O O . PRO A 1 94 ? -4.66 5.039 5.535 1 98.12 94 PRO A O 1
ATOM 697 N N . THR A 1 95 ? -3.521 6.836 4.949 1 98.12 95 THR A N 1
ATOM 698 C CA . THR A 1 95 ? -2.48 6.188 4.16 1 98.12 95 THR A CA 1
ATOM 699 C C . THR A 1 95 ? -1.117 6.809 4.445 1 98.12 95 THR A C 1
ATOM 701 O O . THR A 1 95 ? -0.991 8.031 4.52 1 98.12 95 THR A O 1
ATOM 704 N N . LEU A 1 96 ? -0.14 5.969 4.672 1 98.12 96 LEU A N 1
ATOM 705 C CA . LEU A 1 96 ? 1.237 6.391 4.902 1 98.12 96 LEU A CA 1
ATOM 706 C C . LEU A 1 96 ? 2.145 5.93 3.766 1 98.12 96 LEU A C 1
ATOM 708 O O . LEU A 1 96 ? 2.125 4.754 3.387 1 98.12 96 LEU A O 1
ATOM 712 N N . LEU A 1 97 ? 2.863 6.887 3.234 1 97.69 97 LEU A N 1
ATOM 713 C CA . LEU A 1 97 ? 3.809 6.605 2.158 1 97.69 97 LEU A CA 1
ATOM 714 C C . LEU A 1 97 ? 5.23 6.961 2.58 1 97.69 97 LEU A C 1
ATOM 716 O O . LEU A 1 97 ? 5.449 7.949 3.279 1 97.69 97 LEU A O 1
ATOM 720 N N . GLN A 1 98 ? 6.156 6.141 2.225 1 96.56 98 GLN A N 1
ATOM 721 C CA . GLN A 1 98 ? 7.523 6.633 2.07 1 96.56 98 GLN A CA 1
ATOM 722 C C . GLN A 1 98 ? 7.77 7.137 0.651 1 96.56 98 GLN A C 1
ATOM 724 O O . GLN A 1 98 ? 7.426 6.461 -0.321 1 96.56 98 GLN A O 1
ATOM 729 N N . TRP A 1 99 ? 8.312 8.25 0.57 1 96.69 99 TRP A N 1
ATOM 730 C CA . TRP A 1 99 ? 8.391 8.969 -0.695 1 96.69 99 TRP A CA 1
ATOM 731 C C . TRP A 1 99 ? 9.844 9.156 -1.125 1 96.69 99 TRP A C 1
ATOM 733 O O . TRP A 1 99 ? 10.695 9.547 -0.317 1 96.69 99 TRP A O 1
ATOM 743 N N . GLY A 1 100 ? 10.086 8.867 -2.373 1 92.5 100 GLY A N 1
ATOM 744 C CA . GLY A 1 100 ? 11.414 9.055 -2.945 1 92.5 100 GLY A CA 1
ATOM 745 C C . GLY A 1 100 ? 11.422 8.977 -4.461 1 92.5 100 GLY A C 1
ATOM 746 O O . GLY A 1 100 ? 10.75 8.133 -5.051 1 92.5 100 GLY A O 1
ATOM 747 N N . GLY A 1 101 ? 12.203 9.836 -5.098 1 86.38 101 GLY A N 1
ATOM 748 C CA . GLY A 1 101 ? 12.312 9.828 -6.551 1 86.38 101 GLY A CA 1
ATOM 749 C C . GLY A 1 101 ? 11.016 10.195 -7.246 1 86.38 101 GLY A C 1
ATOM 750 O O . GLY A 1 101 ? 10.672 9.617 -8.273 1 86.38 101 GLY A O 1
ATOM 751 N N . GLY A 1 102 ? 10.227 10.961 -6.609 1 87 102 GLY A N 1
ATOM 752 C CA . GLY A 1 102 ? 9.008 11.453 -7.223 1 87 102 GLY A CA 1
ATOM 753 C C . GLY A 1 102 ? 7.852 10.469 -7.133 1 87 102 GLY A C 1
ATOM 754 O O . GLY A 1 102 ? 6.812 10.664 -7.766 1 87 102 GLY A O 1
ATOM 755 N N . ALA A 1 103 ? 8.062 9.477 -6.32 1 90.5 103 ALA A N 1
ATOM 756 C CA . ALA A 1 103 ? 7.016 8.461 -6.199 1 90.5 103 ALA A CA 1
ATOM 757 C C . ALA A 1 103 ? 7.039 7.816 -4.816 1 90.5 103 ALA A C 1
ATOM 759 O O . ALA A 1 103 ? 8 7.984 -4.062 1 90.5 103 ALA A O 1
ATOM 760 N N . ALA A 1 104 ? 5.945 7.078 -4.547 1 94.88 104 ALA A N 1
ATOM 761 C CA . ALA A 1 104 ? 5.938 6.258 -3.34 1 94.88 104 ALA A CA 1
ATOM 762 C C . ALA A 1 104 ? 6.852 5.043 -3.498 1 94.88 104 ALA A C 1
ATOM 764 O O . ALA A 1 104 ? 6.91 4.441 -4.57 1 94.88 104 ALA A O 1
ATOM 765 N N . VAL A 1 105 ? 7.531 4.73 -2.367 1 92.75 105 VAL A N 1
ATOM 766 C CA . VAL A 1 105 ? 8.422 3.574 -2.377 1 92.75 105 VAL A CA 1
ATOM 767 C C . VAL A 1 105 ? 7.809 2.443 -1.551 1 92.75 105 VAL A C 1
ATOM 769 O O . VAL A 1 105 ? 8.133 1.272 -1.754 1 92.75 105 VAL A O 1
ATOM 772 N N . LYS A 1 106 ? 7.07 2.766 -0.653 1 92.12 106 LYS A N 1
ATOM 773 C CA . LYS A 1 106 ? 6.273 1.837 0.144 1 92.12 106 LYS A CA 1
ATOM 774 C C . LYS A 1 106 ? 5.031 2.52 0.702 1 92.12 106 LYS A C 1
ATOM 776 O O . LYS A 1 106 ? 4.973 3.748 0.785 1 92.12 106 LYS A O 1
ATOM 781 N N . ARG A 1 107 ? 4.102 1.726 1.12 1 95.38 107 ARG A N 1
ATOM 782 C CA . ARG A 1 107 ? 2.854 2.322 1.592 1 95.38 107 ARG A CA 1
ATOM 783 C C . ARG A 1 107 ? 2.174 1.427 2.623 1 95.38 107 ARG A C 1
ATOM 785 O O . ARG A 1 107 ? 2.402 0.215 2.646 1 95.38 107 ARG A O 1
ATOM 792 N N . LEU A 1 108 ? 1.438 2.076 3.451 1 96.19 108 LEU A N 1
ATOM 793 C CA . LEU A 1 108 ? 0.448 1.471 4.336 1 96.19 108 LEU A CA 1
ATOM 794 C C . LEU A 1 108 ? -0.915 2.135 4.164 1 96.19 108 LEU A C 1
ATOM 796 O O . LEU A 1 108 ? -1.054 3.342 4.375 1 96.19 108 LEU A O 1
ATOM 800 N N . GLY A 1 109 ? -1.857 1.396 3.721 1 95 109 GLY A N 1
ATOM 801 C CA . GLY A 1 109 ? -3.223 1.882 3.594 1 95 109 GLY A CA 1
ATOM 802 C C . GLY A 1 109 ? -4.219 1.073 4.402 1 95 109 GLY A C 1
ATOM 803 O O . GLY A 1 109 ? -4.453 1.361 5.578 1 95 109 GLY A O 1
ATOM 804 N N . PRO A 1 110 ? -4.637 -0.003 3.805 1 93.5 110 PRO A N 1
ATOM 805 C CA . PRO A 1 110 ? -5.574 -0.875 4.52 1 93.5 110 PRO A CA 1
ATOM 806 C C . PRO A 1 110 ? -5.012 -1.388 5.844 1 93.5 110 PRO A C 1
ATOM 808 O O . PRO A 1 110 ? -5.766 -1.595 6.797 1 93.5 110 PRO A O 1
ATOM 811 N N . GLU A 1 111 ? -3.709 -1.544 5.891 1 94.69 111 GLU A N 1
ATOM 812 C CA . GLU A 1 111 ? -3.062 -2.02 7.113 1 94.69 111 GLU A CA 1
ATOM 813 C C . GLU A 1 111 ? -3.258 -1.035 8.258 1 94.69 111 GLU A C 1
ATOM 815 O O . GLU A 1 111 ? -3.486 -1.441 9.398 1 94.69 111 GLU A O 1
ATOM 820 N N . LEU A 1 112 ? -3.131 0.196 7.934 1 95.06 112 LEU A N 1
ATOM 821 C CA . LEU A 1 112 ? -3.316 1.235 8.938 1 95.06 112 LEU A CA 1
ATOM 822 C C . LEU A 1 112 ? -4.781 1.332 9.359 1 95.06 112 LEU A C 1
ATOM 824 O O . LEU A 1 112 ? -5.086 1.478 10.547 1 95.06 112 LEU A O 1
ATOM 828 N N . GLU A 1 113 ? -5.676 1.217 8.414 1 93.62 113 GLU A N 1
ATOM 829 C CA . GLU A 1 113 ? -7.109 1.264 8.672 1 93.62 113 GLU A CA 1
ATOM 830 C C . GLU A 1 113 ? -7.539 0.13 9.594 1 93.62 113 GLU A C 1
ATOM 832 O O . GLU A 1 113 ? -8.469 0.29 10.391 1 93.62 113 GLU A O 1
ATOM 837 N N . ALA A 1 114 ? -6.855 -0.935 9.531 1 92.12 114 ALA A N 1
ATOM 838 C CA . ALA A 1 114 ? -7.242 -2.148 10.242 1 92.12 114 ALA A CA 1
ATOM 839 C C . ALA A 1 114 ? -6.785 -2.098 11.695 1 92.12 114 ALA A C 1
ATOM 841 O O . ALA A 1 114 ? -7.219 -2.906 12.523 1 92.12 114 ALA A O 1
ATOM 842 N N . CYS A 1 115 ? -5.926 -1.175 12.023 1 95.12 115 CYS A N 1
ATOM 843 C CA . CYS A 1 115 ? -5.449 -1.075 13.398 1 95.12 115 CYS A CA 1
ATOM 844 C C . CYS A 1 115 ? -6.559 -0.612 14.328 1 95.12 115 CYS A C 1
ATOM 846 O O . CYS A 1 115 ? -7.195 0.414 14.078 1 95.12 115 CYS A O 1
ATOM 848 N N . GLY A 1 116 ? -6.699 -1.34 15.406 1 94.19 116 GLY A N 1
ATOM 849 C CA . GLY A 1 116 ? -7.785 -1.039 16.328 1 94.19 116 GLY A CA 1
ATOM 850 C C . GLY A 1 116 ? -7.363 -0.136 17.469 1 94.19 116 GLY A C 1
ATOM 851 O O . GLY A 1 116 ? -8.18 0.237 18.312 1 94.19 116 GLY A O 1
ATOM 852 N N . SER A 1 117 ? -6.027 0.124 17.547 1 95.69 117 SER A N 1
ATOM 853 C CA . SER A 1 117 ? -5.504 0.944 18.641 1 95.69 117 SER A CA 1
ATOM 854 C C . SER A 1 117 ? -4.184 1.6 18.25 1 95.69 117 SER A C 1
ATOM 856 O O . SER A 1 117 ? -3.521 1.162 17.297 1 95.69 117 SER A O 1
ATOM 858 N N . PRO A 1 118 ? -3.842 2.654 18.969 1 94.94 118 PRO A N 1
ATOM 859 C CA . PRO A 1 118 ? -2.527 3.258 18.734 1 94.94 118 PRO A CA 1
ATOM 860 C C . PRO A 1 118 ? -1.38 2.27 18.922 1 94.94 118 PRO A C 1
ATOM 862 O O . PRO A 1 118 ? -0.378 2.332 18.203 1 94.94 118 PRO A O 1
ATOM 865 N N . ALA A 1 119 ? -1.569 1.401 19.875 1 96.12 119 ALA A N 1
ATOM 866 C CA . ALA A 1 119 ? -0.531 0.406 20.125 1 96.12 119 ALA A CA 1
ATOM 867 C C . AL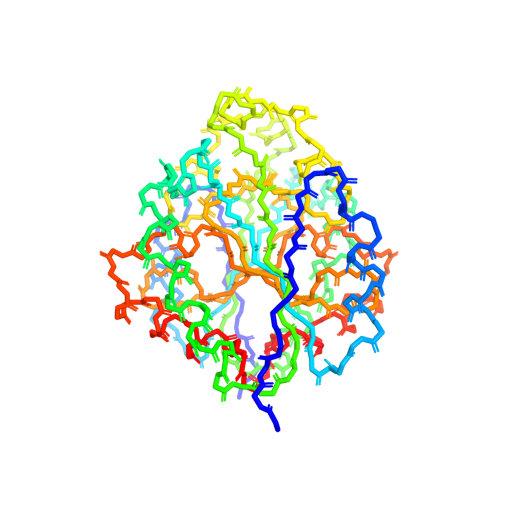A A 1 119 ? -0.338 -0.507 18.922 1 96.12 119 ALA A C 1
ATOM 869 O O . ALA A 1 119 ? 0.791 -0.867 18.578 1 96.12 119 ALA A O 1
ATOM 870 N N . GLU A 1 120 ? -1.403 -0.838 18.297 1 95.94 120 GLU A N 1
ATOM 871 C CA . GLU A 1 120 ? -1.325 -1.672 17.109 1 95.94 120 GLU A CA 1
ATOM 872 C C . GLU A 1 120 ? -0.663 -0.923 15.953 1 95.94 120 GLU A C 1
ATOM 874 O O . GLU A 1 120 ? 0.049 -1.521 15.148 1 95.94 120 GLU A O 1
ATOM 879 N N . VAL A 1 121 ? -0.875 0.373 15.875 1 97.31 121 VAL A N 1
ATOM 880 C CA . VAL A 1 121 ? -0.246 1.2 14.844 1 97.31 121 VAL A CA 1
ATOM 881 C C . VAL A 1 121 ? 1.268 1.213 15.047 1 97.31 121 VAL A C 1
ATOM 883 O O . VAL A 1 121 ? 2.029 1.021 14.102 1 97.31 121 VAL A O 1
ATOM 886 N N . GLU A 1 122 ? 1.616 1.395 16.266 1 95.81 122 GLU A N 1
ATOM 887 C CA . GLU A 1 122 ? 3.041 1.428 16.578 1 95.81 122 GLU A CA 1
ATOM 888 C C . GLU A 1 122 ? 3.713 0.101 16.234 1 95.81 122 GLU A C 1
ATOM 890 O O . GLU A 1 122 ? 4.82 0.081 15.695 1 95.81 122 GLU A O 1
ATOM 895 N N . ALA A 1 123 ? 3.027 -0.958 16.562 1 95.25 123 ALA A N 1
ATOM 896 C CA . ALA A 1 123 ? 3.555 -2.281 16.234 1 95.25 123 ALA A CA 1
ATOM 897 C C . ALA A 1 123 ? 3.678 -2.469 14.734 1 95.25 123 ALA A C 1
ATOM 899 O O . ALA A 1 123 ? 4.656 -3.043 14.25 1 95.25 123 ALA A O 1
ATOM 900 N N . LEU A 1 124 ? 2.723 -1.991 14.023 1 96.12 124 LEU A N 1
ATOM 901 C CA . LEU A 1 124 ? 2.732 -2.086 12.562 1 96.12 124 LEU A CA 1
ATOM 902 C C . LEU A 1 124 ? 3.893 -1.288 11.977 1 96.12 124 LEU A C 1
ATOM 904 O O . LEU A 1 124 ? 4.594 -1.771 11.086 1 96.12 124 LEU A O 1
ATOM 908 N N . LEU A 1 125 ? 4.066 -0.098 12.461 1 96.25 125 LEU A N 1
ATOM 909 C CA . LEU A 1 125 ? 5.156 0.744 11.984 1 96.25 125 LEU A CA 1
ATOM 910 C C . LEU A 1 125 ? 6.508 0.07 12.211 1 96.25 125 LEU A C 1
ATOM 912 O O . LEU A 1 125 ? 7.375 0.095 11.336 1 96.25 125 LEU A O 1
ATOM 916 N N . ALA A 1 126 ? 6.625 -0.536 13.336 1 93.06 126 ALA A N 1
ATOM 917 C CA . ALA A 1 126 ? 7.871 -1.232 13.648 1 93.06 126 ALA A CA 1
ATOM 918 C C . ALA A 1 126 ? 8.094 -2.416 12.711 1 93.06 126 ALA A C 1
ATOM 920 O O . ALA A 1 126 ? 9.203 -2.625 12.219 1 93.06 126 ALA A O 1
ATOM 921 N N . LYS A 1 127 ? 7.062 -3.109 12.422 1 91.44 127 LYS A N 1
ATOM 922 C CA . LYS A 1 127 ? 7.156 -4.312 11.594 1 91.44 127 LYS A CA 1
ATOM 923 C C . LYS A 1 127 ? 7.379 -3.959 10.133 1 91.44 127 LYS A C 1
ATOM 925 O O . LYS A 1 127 ? 8.047 -4.695 9.398 1 91.44 127 LYS A O 1
ATOM 930 N N . SER A 1 128 ? 6.84 -2.836 9.695 1 92.75 128 SER A N 1
ATOM 931 C CA . SER A 1 128 ? 6.863 -2.443 8.289 1 92.75 128 SER A CA 1
ATOM 932 C C . SER A 1 128 ? 8.18 -1.765 7.926 1 92.75 128 SER A C 1
ATOM 934 O O . SER A 1 128 ? 8.5 -1.597 6.746 1 92.75 128 SER A O 1
ATOM 936 N N . GLY A 1 129 ? 8.914 -1.335 8.938 1 90.06 129 GLY A N 1
ATOM 937 C CA . GLY A 1 129 ? 10.195 -0.682 8.711 1 90.06 129 GLY A CA 1
ATOM 938 C C . GLY A 1 129 ? 10.062 0.799 8.406 1 90.06 129 GLY A C 1
ATOM 939 O O . GLY A 1 129 ? 11.008 1.424 7.922 1 90.06 129 GLY A O 1
ATOM 940 N N . PHE A 1 130 ? 8.859 1.302 8.633 1 93.75 130 PHE A N 1
ATOM 941 C CA . PHE A 1 130 ? 8.711 2.746 8.5 1 93.75 130 PHE A CA 1
ATOM 942 C C . PHE A 1 130 ? 9.438 3.467 9.633 1 93.75 130 PHE A C 1
ATOM 944 O O . PHE A 1 130 ? 9.422 3.016 10.781 1 93.75 130 PHE A O 1
ATOM 951 N N . PHE A 1 131 ? 10.055 4.57 9.305 1 92.25 131 PHE A N 1
ATOM 952 C CA . PHE A 1 131 ? 10.727 5.48 10.227 1 92.25 131 PHE A CA 1
ATOM 953 C C . PHE A 1 131 ? 11.938 4.809 10.859 1 92.25 131 PHE A C 1
ATOM 955 O O . PHE A 1 131 ? 12.305 5.125 11.992 1 92.25 131 PHE A O 1
ATOM 962 N N . GLN A 1 132 ? 12.43 3.824 10.242 1 81.12 132 GLN A N 1
ATOM 963 C CA . GLN A 1 132 ? 13.633 3.15 10.719 1 81.12 132 GLN A CA 1
ATOM 964 C C . GLN A 1 132 ? 14.805 3.396 9.773 1 81.12 132 GLN A C 1
ATOM 966 O O . GLN A 1 132 ? 14.609 3.684 8.586 1 81.12 132 GLN A O 1
ATOM 971 N N . MET B 1 1 ? 18.062 -20.703 2.484 1 55.09 1 MET B N 1
ATOM 972 C CA . MET B 1 1 ? 17.453 -21.531 1.442 1 55.09 1 MET B CA 1
ATOM 973 C C . MET B 1 1 ? 16.594 -20.688 0.513 1 55.09 1 MET B C 1
ATOM 975 O O . MET B 1 1 ? 16.109 -19.625 0.908 1 55.09 1 MET B O 1
ATOM 979 N N . ALA B 1 2 ? 16.609 -20.938 -0.766 1 61.97 2 ALA B N 1
ATOM 980 C CA . ALA B 1 2 ? 15.836 -20.219 -1.775 1 61.97 2 ALA B CA 1
ATOM 981 C C . ALA B 1 2 ? 14.344 -20.25 -1.446 1 61.97 2 ALA B C 1
ATOM 983 O O . ALA B 1 2 ? 13.836 -21.219 -0.891 1 61.97 2 ALA B O 1
ATOM 984 N N . ALA B 1 3 ? 13.68 -19.141 -1.662 1 69.56 3 ALA B N 1
ATOM 985 C CA . ALA B 1 3 ? 12.266 -18.984 -1.358 1 69.56 3 ALA B CA 1
ATOM 986 C C . ALA B 1 3 ? 11.422 -19.984 -2.158 1 69.56 3 ALA B C 1
ATOM 988 O O . ALA B 1 3 ? 11.719 -20.266 -3.322 1 69.56 3 ALA B O 1
ATOM 989 N N . SER B 1 4 ? 10.578 -20.688 -1.524 1 88.62 4 SER B N 1
ATOM 990 C CA . SER B 1 4 ? 9.578 -21.5 -2.193 1 88.62 4 SER B CA 1
ATOM 991 C C . SER B 1 4 ? 8.406 -20.656 -2.684 1 88.62 4 SER B C 1
ATOM 993 O O . SER B 1 4 ? 8.125 -19.594 -2.117 1 88.62 4 SER B O 1
ATOM 995 N N . VAL B 1 5 ? 7.871 -21.094 -3.785 1 94.62 5 VAL B N 1
ATOM 996 C CA . VAL B 1 5 ? 6.715 -20.406 -4.34 1 94.62 5 VAL B CA 1
ATOM 997 C C . VAL B 1 5 ? 5.488 -21.312 -4.289 1 94.62 5 VAL B C 1
ATOM 999 O O . VAL B 1 5 ? 5.512 -22.422 -4.801 1 94.62 5 VAL B O 1
ATOM 1002 N N . ILE B 1 6 ? 4.523 -20.891 -3.65 1 97.75 6 ILE B N 1
ATOM 1003 C CA . ILE B 1 6 ? 3.209 -21.516 -3.615 1 97.75 6 ILE B CA 1
ATOM 1004 C C . ILE B 1 6 ? 2.27 -20.797 -4.586 1 97.75 6 ILE B C 1
ATOM 1006 O O . ILE B 1 6 ? 2.342 -19.578 -4.742 1 97.75 6 ILE B O 1
ATOM 1010 N N . LYS B 1 7 ? 1.438 -21.547 -5.223 1 97.94 7 LYS B N 1
ATOM 1011 C CA . LYS B 1 7 ? 0.5 -20.938 -6.156 1 97.94 7 LYS B CA 1
ATOM 1012 C C . LYS B 1 7 ? -0.938 -21.078 -5.664 1 97.94 7 LYS B C 1
ATOM 1014 O O . LYS B 1 7 ? -1.313 -22.109 -5.113 1 97.94 7 LYS B O 1
ATOM 1019 N N . ALA B 1 8 ? -1.663 -20.062 -5.867 1 98.5 8 ALA B N 1
ATOM 1020 C CA . ALA B 1 8 ? -3.07 -20.047 -5.473 1 98.5 8 ALA B CA 1
ATOM 1021 C C . ALA B 1 8 ? -3.916 -19.281 -6.477 1 98.5 8 ALA B C 1
ATOM 1023 O O . ALA B 1 8 ? -3.381 -18.656 -7.398 1 98.5 8 ALA B O 1
ATOM 1024 N N . ASN B 1 9 ? -5.133 -19.453 -6.406 1 98.06 9 ASN B N 1
ATOM 1025 C CA . ASN B 1 9 ? -6.148 -18.656 -7.086 1 98.06 9 ASN B CA 1
ATOM 1026 C C . ASN B 1 9 ? -7.328 -18.344 -6.168 1 98.06 9 ASN B C 1
ATOM 1028 O O . ASN B 1 9 ? -7.254 -18.578 -4.961 1 98.06 9 ASN B O 1
ATOM 1032 N N . VAL B 1 10 ? -8.383 -17.828 -6.691 1 97.25 10 VAL B N 1
ATOM 1033 C CA . VAL B 1 10 ? -9.508 -17.375 -5.883 1 97.25 10 VAL B CA 1
ATOM 1034 C C . VAL B 1 10 ? -10.094 -18.562 -5.113 1 97.25 10 VAL B C 1
ATOM 1036 O O . VAL B 1 10 ? -10.375 -18.453 -3.918 1 97.25 10 VAL B O 1
ATOM 1039 N N . SER B 1 11 ? -10.18 -19.703 -5.738 1 97.56 11 SER B N 1
ATOM 1040 C CA . SER B 1 11 ? -10.844 -20.859 -5.145 1 97.56 11 SER B CA 1
ATOM 1041 C C . SER B 1 11 ? -9.945 -21.531 -4.113 1 97.56 11 SER B C 1
ATOM 1043 O O . SER B 1 11 ? -10.438 -22.172 -3.178 1 97.56 11 SER B O 1
ATOM 1045 N N . THR B 1 12 ? -8.648 -21.344 -4.227 1 98.31 12 THR B N 1
ATOM 1046 C CA . THR B 1 12 ? -7.742 -22.062 -3.342 1 98.31 12 THR B CA 1
ATOM 1047 C C . THR B 1 12 ? -7.102 -21.109 -2.334 1 98.31 12 THR B C 1
ATOM 1049 O O . THR B 1 12 ? -6.246 -21.516 -1.547 1 98.31 12 THR B O 1
ATOM 1052 N N . TRP B 1 13 ? -7.473 -19.938 -2.311 1 97 13 TRP B N 1
ATOM 1053 C CA . TRP B 1 13 ? -6.879 -18.875 -1.512 1 97 13 TRP B CA 1
ATOM 1054 C C . TRP B 1 13 ? -6.773 -19.281 -0.046 1 97 13 TRP B C 1
ATOM 1056 O O . TRP B 1 13 ? -5.688 -19.266 0.535 1 97 13 TRP B O 1
ATOM 1066 N N . SER B 1 14 ? -7.844 -19.734 0.542 1 96.5 14 SER B N 1
ATOM 1067 C CA . SER B 1 14 ? -7.898 -20 1.976 1 96.5 14 SER B CA 1
ATOM 1068 C C . SER B 1 14 ? -6.914 -21.094 2.369 1 96.5 14 SER B C 1
ATOM 1070 O O . SER B 1 14 ? -6.125 -20.922 3.301 1 96.5 14 SER B O 1
ATOM 1072 N N . SER B 1 15 ? -6.926 -22.141 1.629 1 98.25 15 SER B N 1
ATOM 1073 C CA . SER B 1 15 ? -6.055 -23.281 1.944 1 98.25 15 SER B CA 1
ATOM 1074 C C . SER B 1 15 ? -4.59 -22.938 1.688 1 98.25 15 SER B C 1
ATOM 1076 O O . SER B 1 15 ? -3.715 -23.312 2.465 1 98.25 15 SER B O 1
ATOM 1078 N N . LYS B 1 16 ? -4.332 -22.172 0.646 1 98.38 16 LYS B N 1
ATOM 1079 C CA . LYS B 1 16 ? -2.947 -21.875 0.286 1 98.38 16 LYS B CA 1
ATOM 1080 C C . LYS B 1 16 ? -2.371 -20.781 1.182 1 98.38 16 LYS B C 1
ATOM 1082 O O . LYS B 1 16 ? -1.169 -20.766 1.452 1 98.38 16 LYS B O 1
ATOM 1087 N N . LEU B 1 17 ? -3.236 -19.938 1.659 1 97.81 17 LEU B N 1
ATOM 1088 C CA . LEU B 1 17 ? -2.777 -18.984 2.662 1 97.81 17 LEU B CA 1
ATOM 1089 C C . LEU B 1 17 ? -2.355 -19.703 3.941 1 97.81 17 LEU B C 1
ATOM 1091 O O . LEU B 1 17 ? -1.333 -19.359 4.539 1 97.81 17 LEU B O 1
ATOM 1095 N N . ALA B 1 18 ? -3.162 -20.656 4.309 1 97.81 18 ALA B N 1
ATOM 1096 C CA . ALA B 1 18 ? -2.809 -21.469 5.477 1 97.81 18 ALA B CA 1
ATOM 1097 C C . ALA B 1 18 ? -1.471 -22.172 5.27 1 97.81 18 ALA B C 1
ATOM 1099 O O . ALA B 1 18 ? -0.649 -22.234 6.188 1 97.81 18 ALA B O 1
ATOM 1100 N N . GLU B 1 19 ? -1.26 -22.688 4.094 1 98.06 19 GLU B N 1
ATOM 1101 C CA . GLU B 1 19 ? 0.009 -23.328 3.75 1 98.06 19 GLU B CA 1
ATOM 1102 C C . GLU B 1 19 ? 1.165 -22.328 3.844 1 98.06 19 GLU B C 1
ATOM 1104 O O . GLU B 1 19 ? 2.23 -22.656 4.371 1 98.06 19 GLU B O 1
ATOM 1109 N N . LEU B 1 20 ? 0.959 -21.125 3.385 1 97.88 20 LEU B N 1
ATOM 1110 C CA . LEU B 1 20 ? 1.972 -20.078 3.461 1 97.88 20 LEU B CA 1
ATOM 1111 C C . LEU B 1 20 ? 2.359 -19.797 4.91 1 97.88 20 LEU B C 1
ATOM 1113 O O . LEU B 1 20 ? 3.545 -19.688 5.23 1 97.88 20 LEU B O 1
ATOM 1117 N N . GLU B 1 21 ? 1.375 -19.688 5.707 1 96.81 21 GLU B N 1
ATOM 1118 C CA . GLU B 1 21 ? 1.595 -19.297 7.094 1 96.81 21 GLU B CA 1
ATOM 1119 C C . GLU B 1 21 ? 2.332 -20.375 7.875 1 96.81 21 GLU B C 1
ATOM 1121 O O . GLU B 1 21 ? 2.887 -20.109 8.945 1 96.81 21 GLU B O 1
ATOM 1126 N N . GLN B 1 22 ? 2.393 -21.594 7.32 1 96.62 22 GLN B N 1
ATOM 1127 C CA . GLN B 1 22 ? 3.117 -22.688 7.938 1 96.62 22 GLN B CA 1
ATOM 1128 C C . GLN B 1 22 ? 4.516 -22.844 7.34 1 96.62 22 GLN B C 1
ATOM 1130 O O . GLN B 1 22 ? 5.344 -23.594 7.859 1 96.62 22 GLN B O 1
ATOM 1135 N N . ALA B 1 23 ? 4.762 -22.109 6.281 1 96.75 23 ALA B N 1
ATOM 1136 C CA . ALA B 1 23 ? 6.047 -22.172 5.59 1 96.75 23 ALA B CA 1
ATOM 1137 C C . ALA B 1 23 ? 7.07 -21.25 6.25 1 96.75 23 ALA B C 1
ATOM 1139 O O . ALA B 1 23 ? 6.727 -20.469 7.137 1 96.75 23 ALA B O 1
ATOM 1140 N N . PRO B 1 24 ? 8.297 -21.359 5.906 1 95.25 24 PRO B N 1
ATOM 1141 C CA . PRO B 1 24 ? 9.328 -20.516 6.516 1 95.25 24 PRO B CA 1
ATOM 1142 C C . PRO B 1 24 ? 9.094 -19.031 6.293 1 95.25 24 PRO B C 1
ATOM 1144 O O . PRO B 1 24 ? 8.703 -18.609 5.195 1 95.25 24 PRO B O 1
ATOM 1147 N N . SER B 1 25 ? 9.336 -18.266 7.312 1 94.19 25 SER B N 1
ATOM 1148 C CA . SER B 1 25 ? 9.242 -16.797 7.234 1 94.19 25 SER B CA 1
ATOM 1149 C C . SER B 1 25 ? 10.539 -16.188 6.711 1 94.19 25 SER B C 1
ATOM 1151 O O . SER B 1 25 ? 11.594 -16.828 6.773 1 94.19 25 SER B O 1
ATOM 1153 N N . PRO B 1 26 ? 10.344 -15.008 6.152 1 95.81 26 PRO B N 1
ATOM 1154 C CA . PRO B 1 26 ? 9.211 -14.094 5.961 1 95.81 26 PRO B CA 1
ATOM 1155 C C . PRO B 1 26 ? 8.25 -14.562 4.875 1 95.81 26 PRO B C 1
ATOM 1157 O O . PRO B 1 26 ? 8.625 -15.375 4.02 1 95.81 26 PRO B O 1
ATOM 1160 N N . HIS B 1 27 ? 7.027 -14.117 4.977 1 97.38 27 HIS B N 1
ATOM 1161 C CA . HIS B 1 27 ? 5.984 -14.5 4.035 1 97.38 27 HIS B CA 1
ATOM 1162 C C . HIS B 1 27 ? 5.633 -13.344 3.105 1 97.38 27 HIS B C 1
ATOM 1164 O O . HIS B 1 27 ? 5.422 -12.211 3.561 1 97.38 27 HIS B O 1
ATOM 1170 N N . TYR B 1 28 ? 5.496 -13.656 1.81 1 97.81 28 TYR B N 1
ATOM 1171 C CA . TYR B 1 28 ? 5.141 -12.68 0.79 1 97.81 28 TYR B CA 1
ATOM 1172 C C . TYR B 1 28 ? 3.982 -13.18 -0.067 1 97.81 28 TYR B C 1
ATOM 1174 O O . TYR B 1 28 ? 3.795 -14.391 -0.221 1 97.81 28 TYR B O 1
ATOM 1182 N N . ILE B 1 29 ? 3.221 -12.227 -0.566 1 98.5 29 ILE B N 1
ATOM 1183 C CA . ILE B 1 29 ? 2.131 -12.547 -1.484 1 98.5 29 ILE B CA 1
ATOM 1184 C C . ILE B 1 29 ? 2.186 -11.609 -2.691 1 98.5 29 ILE B C 1
ATOM 1186 O O . ILE B 1 29 ? 2.273 -10.391 -2.537 1 98.5 29 ILE B O 1
ATOM 1190 N N . VAL B 1 30 ? 2.166 -12.211 -3.842 1 98.75 30 VAL B N 1
ATOM 1191 C CA . VAL B 1 30 ? 2.043 -11.391 -5.043 1 98.75 30 VAL B CA 1
ATOM 1192 C C . VAL B 1 30 ? 0.776 -11.773 -5.805 1 98.75 30 VAL B C 1
ATOM 1194 O O . VAL B 1 30 ? 0.519 -12.961 -6.035 1 98.75 30 VAL B O 1
ATOM 1197 N N . PHE B 1 31 ? 0.003 -10.766 -6.113 1 98.88 31 PHE B N 1
ATOM 1198 C CA . PHE B 1 31 ? -1.213 -10.953 -6.895 1 98.88 31 PHE B CA 1
ATOM 1199 C C . PHE B 1 31 ? -0.965 -10.648 -8.367 1 98.88 31 PHE B C 1
ATOM 1201 O O . PHE B 1 31 ? -0.324 -9.648 -8.695 1 98.88 31 PHE B O 1
ATOM 1208 N N . THR B 1 32 ? -1.479 -11.516 -9.203 1 98.69 32 THR B N 1
ATOM 1209 C CA . THR B 1 32 ? -1.331 -11.414 -10.648 1 98.69 32 THR B CA 1
ATOM 1210 C C . THR B 1 32 ? -2.557 -11.984 -11.359 1 98.69 32 THR B C 1
ATOM 1212 O O . THR B 1 32 ? -3.545 -12.336 -10.719 1 98.69 32 THR B O 1
ATOM 1215 N N . GLY B 1 33 ? -2.559 -11.883 -12.672 1 98.5 33 GLY B N 1
ATOM 1216 C CA . GLY B 1 33 ? -3.65 -12.422 -13.461 1 98.5 33 GLY B CA 1
ATOM 1217 C C . GLY B 1 33 ? -3.178 -13.219 -14.664 1 98.5 33 GLY B C 1
ATOM 1218 O O . GLY B 1 33 ? -2.369 -12.734 -15.461 1 98.5 33 GLY B O 1
ATOM 1219 N N . TYR B 1 34 ? -3.668 -14.414 -14.781 1 97.69 34 TYR B N 1
ATOM 1220 C CA . TYR B 1 34 ? -3.346 -15.289 -15.898 1 97.69 34 TYR B CA 1
ATOM 1221 C C . TYR B 1 34 ? -4.582 -15.578 -16.734 1 97.69 34 TYR B C 1
ATOM 1223 O O . TYR B 1 34 ? -5.695 -15.656 -16.219 1 97.69 34 TYR B O 1
ATOM 1231 N N . ASP B 1 35 ? -4.328 -15.664 -18.031 1 96.38 35 ASP B N 1
ATOM 1232 C CA . ASP B 1 35 ? -5.41 -16.109 -18.906 1 96.38 35 ASP B CA 1
ATOM 1233 C C . ASP B 1 35 ? -5.445 -17.625 -19.016 1 96.38 35 ASP B C 1
ATOM 1235 O O . ASP B 1 35 ? -4.711 -18.328 -18.297 1 96.38 35 ASP B O 1
ATOM 1239 N N . ALA B 1 36 ? -6.406 -18.125 -19.797 1 93.81 36 ALA B N 1
ATOM 1240 C CA . ALA B 1 36 ? -6.645 -19.562 -19.891 1 93.81 36 ALA B CA 1
ATOM 1241 C C . ALA B 1 36 ? -5.41 -20.297 -20.422 1 93.81 36 ALA B C 1
ATOM 1243 O O . ALA B 1 36 ? -5.191 -21.469 -20.125 1 93.81 36 ALA B O 1
ATOM 1244 N N . ALA B 1 37 ? -4.543 -19.625 -21.203 1 95.44 37 ALA B N 1
ATOM 1245 C CA . ALA B 1 37 ? -3.346 -20.219 -21.797 1 95.44 37 ALA B CA 1
ATOM 1246 C C . ALA B 1 37 ? -2.154 -20.109 -20.844 1 95.44 37 ALA B C 1
ATOM 1248 O O . ALA B 1 37 ? -1.062 -20.594 -21.156 1 95.44 37 ALA B O 1
ATOM 1249 N N . GLY B 1 38 ? -2.406 -19.453 -19.734 1 95 38 GLY B N 1
ATOM 1250 C CA . GLY B 1 38 ? -1.348 -19.344 -18.734 1 95 38 GLY B CA 1
ATOM 1251 C C . GLY B 1 38 ? -0.495 -18.094 -18.906 1 95 38 GLY B C 1
ATOM 1252 O O . GLY B 1 38 ? 0.525 -17.938 -18.234 1 95 38 GLY B O 1
ATOM 1253 N N . ALA B 1 39 ? -0.948 -17.281 -19.766 1 96.75 39 ALA B N 1
ATOM 1254 C CA . ALA B 1 39 ? -0.221 -16.031 -19.984 1 96.75 39 ALA B CA 1
ATOM 1255 C C . ALA B 1 39 ? -0.807 -14.914 -19.141 1 96.75 39 ALA B C 1
ATOM 1257 O O . ALA B 1 39 ? -2.025 -14.828 -18.953 1 96.75 39 ALA B O 1
ATOM 1258 N N . MET B 1 40 ? 0.064 -14.086 -18.656 1 97.94 40 MET B N 1
ATOM 1259 C CA . MET B 1 40 ? -0.423 -12.922 -17.922 1 97.94 40 MET B CA 1
ATOM 1260 C C . MET B 1 40 ? -1.123 -11.938 -18.844 1 97.94 40 MET B C 1
ATOM 1262 O O . MET B 1 40 ? -0.561 -11.539 -19.875 1 97.94 40 MET B O 1
ATOM 1266 N N . TRP B 1 41 ? -2.248 -11.492 -18.484 1 98 41 TRP B N 1
ATOM 1267 C CA . TRP B 1 41 ? -3.025 -10.648 -19.391 1 98 41 TRP B CA 1
ATOM 1268 C C . TRP B 1 41 ? -2.861 -9.172 -19.031 1 98 41 TRP B C 1
ATOM 1270 O O . TRP B 1 41 ? -3.295 -8.297 -19.781 1 98 41 TRP B O 1
ATOM 1280 N N . CYS B 1 42 ? -2.297 -8.867 -18 1 97.25 42 CYS B N 1
ATOM 1281 C CA . CYS B 1 42 ? -2.061 -7.484 -17.594 1 97.25 42 CYS B CA 1
ATOM 1282 C C . CYS B 1 42 ? -0.632 -7.059 -17.906 1 97.25 42 CYS B C 1
ATOM 1284 O O . CYS B 1 42 ? 0.323 -7.668 -17.422 1 97.25 42 CYS B O 1
ATOM 1286 N N . PRO B 1 43 ? -0.433 -6.055 -18.672 1 97 43 PRO B N 1
ATOM 1287 C CA . PRO B 1 43 ? 0.911 -5.648 -19.094 1 97 43 PRO B CA 1
ATOM 1288 C C . PRO B 1 43 ? 1.813 -5.297 -17.906 1 97 43 PRO B C 1
ATOM 1290 O O . PRO B 1 43 ? 3.021 -5.543 -17.953 1 97 43 PRO B O 1
ATOM 1293 N N . ASP B 1 44 ? 1.272 -4.648 -16.938 1 97.06 44 ASP B N 1
ATOM 1294 C CA . ASP B 1 44 ? 2.068 -4.328 -15.758 1 97.06 44 ASP B CA 1
ATOM 1295 C C . ASP B 1 44 ? 2.551 -5.598 -15.055 1 97.06 44 ASP B C 1
ATOM 1297 O O . ASP B 1 44 ? 3.668 -5.641 -14.539 1 97.06 44 ASP B O 1
ATOM 1301 N N . CYS B 1 45 ? 1.714 -6.613 -14.984 1 98.44 45 CYS B N 1
ATOM 1302 C CA . CYS B 1 45 ? 2.117 -7.895 -14.414 1 98.44 45 CYS B CA 1
ATOM 1303 C C . CYS B 1 45 ? 3.238 -8.523 -15.234 1 98.44 45 CYS B C 1
ATOM 1305 O O . CYS B 1 45 ? 4.195 -9.062 -14.68 1 98.44 45 CYS B O 1
ATOM 1307 N N . VAL B 1 46 ? 3.096 -8.422 -16.516 1 97.81 46 VAL B N 1
ATOM 1308 C CA . VAL B 1 46 ? 4.125 -8.969 -17.391 1 97.81 46 VAL B CA 1
ATOM 1309 C C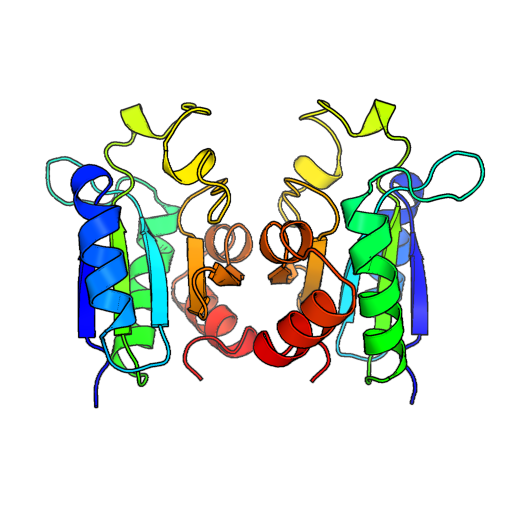 . VAL B 1 46 ? 5.465 -8.297 -17.094 1 97.81 46 VAL B C 1
ATOM 1311 O O . VAL B 1 46 ? 6.508 -8.961 -17.078 1 97.81 46 VAL B O 1
ATOM 1314 N N . ARG B 1 47 ? 5.406 -7.133 -16.766 1 97.25 47 ARG B N 1
ATOM 1315 C CA . ARG B 1 47 ? 6.617 -6.359 -16.531 1 97.25 47 ARG B CA 1
ATOM 1316 C C . ARG B 1 47 ? 7.16 -6.613 -15.125 1 97.25 47 ARG B C 1
ATOM 1318 O O . ARG B 1 47 ? 8.375 -6.719 -14.93 1 97.25 47 ARG B O 1
ATOM 1325 N N . ALA B 1 48 ? 6.352 -6.754 -14.18 1 98.25 48 ALA B N 1
ATOM 1326 C CA . ALA B 1 48 ? 6.785 -6.645 -12.789 1 98.25 48 ALA B CA 1
ATOM 1327 C C . ALA B 1 48 ? 6.926 -8.023 -12.148 1 98.25 48 ALA B C 1
ATOM 1329 O O . ALA B 1 48 ? 7.848 -8.258 -11.367 1 98.25 48 ALA B O 1
ATOM 1330 N N . VAL B 1 49 ? 6.027 -8.945 -12.469 1 98.25 49 VAL B N 1
ATOM 1331 C CA . VAL B 1 49 ? 5.879 -10.172 -11.68 1 98.25 49 VAL B CA 1
ATOM 1332 C C . VAL B 1 49 ? 7.113 -11.047 -11.859 1 98.25 49 VAL B C 1
ATOM 1334 O O . VAL B 1 49 ? 7.645 -11.586 -10.883 1 98.25 49 VAL B O 1
ATOM 1337 N N . PRO B 1 50 ? 7.676 -11.164 -13.062 1 97.5 50 PRO B N 1
ATOM 1338 C CA . PRO B 1 50 ? 8.883 -11.984 -13.195 1 97.5 50 PRO B CA 1
ATOM 1339 C C . PRO B 1 50 ? 10.031 -11.469 -12.328 1 97.5 50 PRO B C 1
ATOM 1341 O O . PRO B 1 50 ? 10.766 -12.266 -11.734 1 97.5 50 PRO B O 1
ATOM 1344 N N . ALA B 1 51 ? 10.219 -10.188 -12.258 1 97.38 51 ALA B N 1
ATOM 1345 C CA . ALA B 1 51 ? 11.258 -9.602 -11.414 1 97.38 51 ALA B CA 1
ATOM 1346 C C . ALA B 1 51 ? 10.992 -9.891 -9.945 1 97.38 51 ALA B C 1
ATOM 1348 O O . ALA B 1 51 ? 11.922 -10.156 -9.18 1 97.38 51 ALA B O 1
ATOM 1349 N N . VAL B 1 52 ? 9.758 -9.844 -9.539 1 97.81 52 VAL B N 1
ATOM 1350 C CA . VAL B 1 52 ? 9.367 -10.148 -8.172 1 97.81 52 VAL B CA 1
ATOM 1351 C C . VAL B 1 52 ? 9.688 -11.609 -7.855 1 97.81 52 VAL B C 1
ATOM 1353 O O . VAL B 1 52 ? 10.273 -11.914 -6.809 1 97.81 52 VAL B O 1
ATOM 1356 N N . LEU B 1 53 ? 9.344 -12.453 -8.789 1 97.06 53 LEU B N 1
ATOM 1357 C CA . LEU B 1 53 ? 9.594 -13.883 -8.602 1 97.06 53 LEU B CA 1
ATOM 1358 C C . LEU B 1 53 ? 11.086 -14.164 -8.492 1 97.06 53 LEU B C 1
ATOM 1360 O O . LEU B 1 53 ? 11.516 -14.953 -7.648 1 97.06 53 LEU B O 1
ATOM 1364 N N . ARG B 1 54 ? 11.828 -13.508 -9.266 1 95.75 54 ARG B N 1
ATOM 1365 C CA . ARG B 1 54 ? 13.273 -13.688 -9.227 1 95.75 54 ARG B CA 1
ATOM 1366 C C . ARG B 1 54 ? 13.852 -13.211 -7.895 1 95.75 54 ARG B C 1
ATOM 1368 O O . ARG B 1 54 ? 14.688 -13.891 -7.297 1 95.75 54 ARG B O 1
ATOM 1375 N N . ALA B 1 55 ? 13.438 -12.094 -7.488 1 95.94 55 ALA B N 1
ATOM 1376 C CA . ALA B 1 55 ? 13.906 -11.547 -6.215 1 95.94 55 ALA B CA 1
ATOM 1377 C C . ALA B 1 55 ? 13.523 -12.453 -5.055 1 95.94 55 ALA B C 1
ATOM 1379 O O . ALA B 1 55 ? 14.336 -12.695 -4.152 1 95.94 55 ALA B O 1
ATOM 1380 N N . ALA B 1 56 ? 12.32 -12.93 -5.133 1 95.75 56 ALA B N 1
ATOM 1381 C CA . ALA B 1 56 ? 11.844 -13.828 -4.082 1 95.75 56 ALA B CA 1
ATOM 1382 C C . ALA B 1 56 ? 12.672 -15.109 -4.035 1 95.75 56 ALA B C 1
ATOM 1384 O O . ALA B 1 56 ? 13.016 -15.594 -2.955 1 95.75 56 ALA B O 1
ATOM 1385 N N . ALA B 1 57 ? 13 -15.594 -5.164 1 94 57 ALA B N 1
ATOM 1386 C CA . ALA B 1 57 ? 13.75 -16.844 -5.258 1 94 57 ALA B CA 1
ATOM 1387 C C . ALA B 1 57 ? 15.148 -16.688 -4.668 1 94 57 ALA B C 1
ATOM 1389 O O . ALA B 1 57 ? 15.742 -17.672 -4.207 1 94 57 ALA B O 1
ATOM 1390 N N . 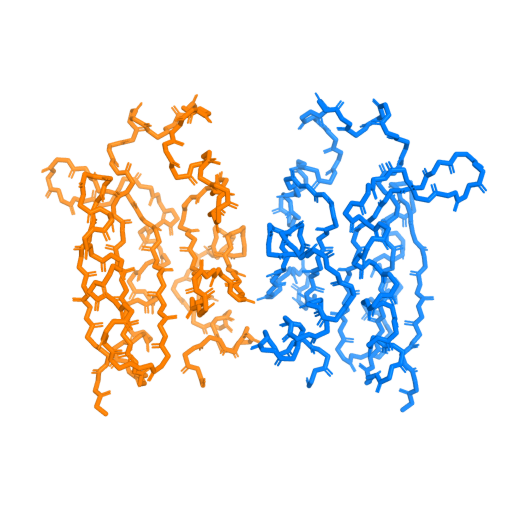ALA B 1 58 ? 15.594 -15.461 -4.633 1 93.44 58 ALA B N 1
ATOM 1391 C CA . ALA B 1 58 ? 16.953 -15.195 -4.172 1 93.44 58 ALA B CA 1
ATOM 1392 C C . ALA B 1 58 ? 16.969 -14.805 -2.697 1 93.44 58 ALA B C 1
ATOM 1394 O O . ALA B 1 58 ? 18.031 -14.531 -2.131 1 93.44 58 ALA B O 1
ATOM 1395 N N . ALA B 1 59 ? 15.836 -14.742 -2.105 1 94.12 59 ALA B N 1
ATOM 1396 C CA . ALA B 1 59 ? 15.711 -14.281 -0.724 1 94.12 59 ALA B CA 1
ATOM 1397 C C . ALA B 1 59 ? 15.148 -15.383 0.17 1 94.12 59 ALA B C 1
ATOM 1399 O O . ALA B 1 59 ? 14.523 -16.328 -0.318 1 94.12 59 ALA B O 1
ATOM 1400 N N . PRO B 1 60 ? 15.438 -15.273 1.401 1 94.5 60 PRO B N 1
ATOM 1401 C CA . PRO B 1 60 ? 14.797 -16.234 2.305 1 94.5 60 PRO B CA 1
ATOM 1402 C C . PRO B 1 60 ? 13.281 -16.031 2.393 1 94.5 60 PRO B C 1
ATOM 1404 O O . PRO B 1 60 ? 12.781 -14.938 2.123 1 94.5 60 PRO B O 1
ATOM 1407 N N . GLY B 1 61 ? 12.609 -17.141 2.758 1 96.62 61 GLY B N 1
ATOM 1408 C CA . GLY B 1 61 ? 11.18 -17.062 3.006 1 96.62 61 GLY B CA 1
ATOM 1409 C C . GLY B 1 61 ? 10.359 -17.797 1.965 1 96.62 61 GLY B C 1
ATOM 1410 O O . GLY B 1 61 ? 10.844 -18.734 1.335 1 96.62 61 GLY B O 1
ATOM 1411 N N . THR B 1 62 ? 9.07 -17.406 1.955 1 97.69 62 THR B N 1
ATOM 1412 C CA . THR B 1 62 ? 8.125 -18.094 1.079 1 97.69 62 THR B CA 1
ATOM 1413 C C . THR B 1 62 ? 7.215 -17.094 0.38 1 97.69 62 THR B C 1
ATOM 1415 O O . THR B 1 62 ? 6.738 -16.141 1.003 1 97.69 62 THR B O 1
ATOM 1418 N N . LEU B 1 63 ? 7.043 -17.266 -0.896 1 98.31 63 LEU B N 1
ATOM 1419 C CA . LEU B 1 63 ? 6.152 -16.422 -1.681 1 98.31 63 LEU B CA 1
ATOM 1420 C C . LEU B 1 63 ? 4.906 -17.188 -2.111 1 98.31 63 LEU B C 1
ATOM 1422 O O . LEU B 1 63 ? 5.004 -18.344 -2.547 1 98.31 63 LEU B O 1
ATOM 1426 N N . LEU B 1 64 ? 3.809 -16.594 -1.903 1 98.62 64 LEU B N 1
ATOM 1427 C CA . LEU B 1 64 ? 2.539 -17.062 -2.449 1 98.62 64 LEU B CA 1
ATOM 1428 C C . LEU B 1 64 ? 2.141 -16.234 -3.672 1 98.62 64 LEU B C 1
ATOM 1430 O O . LEU B 1 64 ? 1.893 -15.031 -3.564 1 98.62 64 LEU B O 1
ATOM 1434 N N . GLU B 1 65 ? 2.137 -16.859 -4.824 1 98.69 65 GLU B N 1
ATOM 1435 C CA . GLU B 1 65 ? 1.648 -16.234 -6.043 1 98.69 65 GLU B CA 1
ATOM 1436 C C . GLU B 1 65 ? 0.161 -16.5 -6.25 1 98.69 65 GLU B C 1
ATOM 1438 O O . GLU B 1 65 ? -0.253 -17.656 -6.387 1 98.69 65 GLU B O 1
ATOM 1443 N N . VAL B 1 66 ? -0.596 -15.422 -6.359 1 98.81 66 VAL B N 1
ATOM 1444 C CA . VAL B 1 66 ? -2.047 -15.578 -6.391 1 98.81 66 VAL B CA 1
ATOM 1445 C C . VAL B 1 66 ? -2.596 -15.055 -7.711 1 98.81 66 VAL B C 1
ATOM 1447 O O . VAL B 1 66 ? -2.389 -13.883 -8.062 1 98.81 66 VAL B O 1
ATOM 1450 N N . ASP B 1 67 ? -3.334 -15.961 -8.414 1 98.75 67 ASP B N 1
ATOM 1451 C CA . ASP B 1 67 ? -4.039 -15.609 -9.641 1 98.75 67 ASP B CA 1
ATOM 1452 C C . ASP B 1 67 ? -5.422 -15.039 -9.328 1 98.75 67 ASP B C 1
ATOM 1454 O O . ASP B 1 67 ? -6.258 -15.711 -8.727 1 98.75 67 ASP B O 1
ATOM 1458 N N . VAL B 1 68 ? -5.637 -13.773 -9.773 1 98.56 68 VAL B N 1
ATOM 1459 C CA . VAL B 1 68 ? -6.918 -13.133 -9.477 1 98.56 68 VAL B CA 1
ATOM 1460 C C . VAL B 1 68 ? -7.98 -13.625 -10.453 1 98.56 68 VAL B C 1
ATOM 1462 O O . VAL B 1 68 ? -9.164 -13.297 -10.312 1 98.56 68 VAL B O 1
ATOM 1465 N N . GLY B 1 69 ? -7.543 -14.359 -11.469 1 97.88 69 GLY B N 1
ATOM 1466 C CA . GLY B 1 69 ? -8.469 -14.883 -12.461 1 97.88 69 GLY B CA 1
ATOM 1467 C C . GLY B 1 69 ? -8.391 -14.172 -13.797 1 97.88 69 GLY B C 1
ATOM 1468 O O . GLY B 1 69 ? -7.43 -13.438 -14.062 1 97.88 69 GLY B O 1
ATOM 1469 N N . GLN B 1 70 ? -9.391 -14.43 -14.648 1 97 70 GLN B N 1
ATOM 1470 C CA . GLN B 1 70 ? -9.422 -13.867 -15.992 1 97 70 GLN B CA 1
ATOM 1471 C C . GLN B 1 70 ? -9.664 -12.359 -15.945 1 97 70 GLN B C 1
ATOM 1473 O O . GLN B 1 70 ? -10.242 -11.844 -14.984 1 97 70 GLN B O 1
ATOM 1478 N N . ARG B 1 71 ? -9.219 -11.789 -16.984 1 96.94 71 ARG B N 1
ATOM 1479 C CA . ARG B 1 71 ? -9.352 -10.344 -17.094 1 96.94 71 ARG B CA 1
ATOM 1480 C C . ARG B 1 71 ? -10.805 -9.906 -16.906 1 96.94 71 ARG B C 1
ATOM 1482 O O . ARG B 1 71 ? -11.078 -8.914 -16.25 1 96.94 71 ARG B O 1
ATOM 1489 N N . THR B 1 72 ? -11.766 -10.68 -17.438 1 95.69 72 THR B N 1
ATOM 1490 C CA . THR B 1 72 ? -13.18 -10.344 -17.422 1 95.69 72 THR B CA 1
ATOM 1491 C C . THR B 1 72 ? -13.75 -10.453 -16.016 1 95.69 72 THR B C 1
ATOM 1493 O O . THR B 1 72 ? -14.75 -9.812 -15.688 1 95.69 72 THR B O 1
ATOM 1496 N N . ASP B 1 73 ? -13.078 -11.266 -15.172 1 94.56 73 ASP B N 1
ATOM 1497 C CA . ASP B 1 73 ? -13.531 -11.438 -13.797 1 94.56 73 ASP B CA 1
ATOM 1498 C C . ASP B 1 73 ? -12.945 -10.359 -12.891 1 94.56 73 ASP B C 1
ATOM 1500 O O . ASP B 1 73 ? -13.406 -10.172 -11.758 1 94.56 73 ASP B O 1
ATOM 1504 N N . TRP B 1 74 ? -11.984 -9.711 -13.391 1 96.88 74 TRP B N 1
ATOM 1505 C CA . TRP B 1 74 ? -11.25 -8.734 -12.586 1 96.88 74 TRP B CA 1
ATOM 1506 C C . TRP B 1 74 ? -11.656 -7.316 -12.961 1 96.88 74 TRP B C 1
ATOM 1508 O O . TRP B 1 74 ? -12.031 -6.523 -12.094 1 96.88 74 TRP B O 1
ATOM 1518 N N . ARG B 1 75 ? -11.594 -7.039 -14.203 1 94.44 75 ARG B N 1
ATOM 1519 C CA . ARG B 1 75 ? -11.797 -5.676 -14.688 1 94.44 75 ARG B CA 1
ATOM 1520 C C . ARG B 1 75 ? -13.219 -5.199 -14.398 1 94.44 75 ARG B C 1
ATOM 1522 O O . ARG B 1 75 ? -14.188 -5.852 -14.789 1 94.44 75 ARG B O 1
ATOM 1529 N N . GLY B 1 76 ? -13.234 -4.086 -13.672 1 91.69 76 GLY B N 1
ATOM 1530 C CA . GLY B 1 76 ? -14.523 -3.469 -13.414 1 91.69 76 GLY B CA 1
ATOM 1531 C C . GLY B 1 76 ? -15.344 -4.219 -12.375 1 91.69 76 GLY B C 1
ATOM 1532 O O . GLY B 1 76 ? -16.5 -3.867 -12.117 1 91.69 76 GLY B O 1
ATOM 1533 N N . ASN B 1 77 ? -14.82 -5.281 -11.844 1 95.06 77 ASN B N 1
ATOM 1534 C CA . ASN B 1 77 ? -15.531 -6.082 -10.852 1 95.06 77 ASN B CA 1
ATOM 1535 C C . ASN B 1 77 ? -15.227 -5.609 -9.43 1 95.06 77 ASN B C 1
ATOM 1537 O O . ASN B 1 77 ? -14.344 -6.156 -8.766 1 95.06 77 ASN B O 1
ATOM 1541 N N . ALA B 1 78 ? -15.992 -4.707 -8.883 1 91.88 78 ALA B N 1
ATOM 1542 C CA . ALA B 1 78 ? -15.766 -4.094 -7.574 1 91.88 78 ALA B CA 1
ATOM 1543 C C . ALA B 1 78 ? -16.031 -5.094 -6.449 1 91.88 78 ALA B C 1
ATOM 1545 O O . ALA B 1 78 ? -15.609 -4.879 -5.309 1 91.88 78 ALA B O 1
ATOM 1546 N N . THR B 1 79 ? -16.781 -6.191 -6.781 1 95.75 79 THR B N 1
ATOM 1547 C CA . THR B 1 79 ? -17.172 -7.152 -5.754 1 95.75 79 THR B CA 1
ATOM 1548 C C . THR B 1 79 ? -16.234 -8.359 -5.77 1 95.75 79 THR B C 1
ATOM 1550 O O . THR B 1 79 ? -16.5 -9.367 -5.109 1 95.75 79 THR B O 1
ATOM 1553 N N . HIS B 1 80 ? -15.164 -8.266 -6.582 1 97.31 80 HIS B N 1
ATOM 1554 C CA . HIS B 1 80 ? -14.188 -9.344 -6.57 1 97.31 80 HIS B CA 1
ATOM 1555 C C . HIS B 1 80 ? -13.734 -9.672 -5.148 1 97.31 80 HIS B C 1
ATOM 1557 O O . HIS B 1 80 ? -13.484 -8.766 -4.352 1 97.31 80 HIS B O 1
ATOM 1563 N N . PRO B 1 81 ? -13.547 -10.914 -4.855 1 96.88 81 PRO B N 1
ATOM 1564 C CA . PRO B 1 81 ? -13.273 -11.289 -3.467 1 96.88 81 PRO B CA 1
ATOM 1565 C C . PRO B 1 81 ? -12 -10.641 -2.92 1 96.88 81 PRO B C 1
ATOM 1567 O O . PRO B 1 81 ? -11.945 -10.281 -1.742 1 96.88 81 PRO B O 1
ATOM 1570 N N . PHE B 1 82 ? -11.031 -10.414 -3.719 1 97.62 82 PHE B N 1
ATOM 1571 C CA . PHE B 1 82 ? -9.773 -9.867 -3.236 1 97.62 82 PHE B CA 1
ATOM 1572 C C . PHE B 1 82 ? -9.859 -8.352 -3.092 1 97.62 82 PHE B C 1
ATOM 1574 O O . PHE B 1 82 ? -9 -7.727 -2.471 1 97.62 82 PHE B O 1
ATOM 1581 N N . ARG B 1 83 ? -10.844 -7.777 -3.709 1 95.94 83 ARG B N 1
ATOM 1582 C CA . ARG B 1 83 ? -11.078 -6.344 -3.537 1 95.94 83 ARG B CA 1
ATOM 1583 C C . ARG B 1 83 ? -11.875 -6.07 -2.268 1 95.94 83 ARG B C 1
ATOM 1585 O O . ARG B 1 83 ? -11.656 -5.051 -1.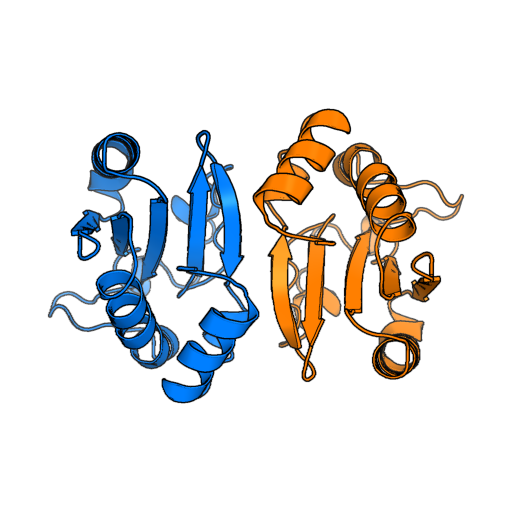603 1 95.94 83 ARG B O 1
ATOM 1592 N N . THR B 1 84 ? -12.688 -7.07 -1.914 1 94.06 84 THR B N 1
ATOM 1593 C CA . THR B 1 84 ? -13.617 -6.816 -0.819 1 94.06 84 THR B CA 1
ATOM 1594 C C . THR B 1 84 ? -13.117 -7.457 0.474 1 94.06 84 THR B C 1
ATOM 1596 O O . THR B 1 84 ? -13.602 -7.133 1.56 1 94.06 84 THR B O 1
ATOM 1599 N N . ALA B 1 85 ? -12.141 -8.336 0.357 1 91.81 85 ALA B N 1
ATOM 1600 C CA . ALA B 1 85 ? -11.578 -8.922 1.569 1 91.81 85 ALA B CA 1
ATOM 1601 C C . ALA B 1 85 ? -10.969 -7.852 2.471 1 91.81 85 ALA B C 1
ATOM 1603 O O . ALA B 1 85 ? -10.102 -7.09 2.041 1 91.81 85 ALA B O 1
ATOM 1604 N N . PRO B 1 86 ? -11.344 -7.82 3.73 1 86.06 86 PRO B N 1
ATOM 1605 C CA . PRO B 1 86 ? -10.93 -6.742 4.629 1 86.06 86 PRO B CA 1
ATOM 1606 C C . PRO B 1 86 ? -9.414 -6.66 4.801 1 86.06 86 PRO B C 1
ATOM 1608 O O . PRO B 1 86 ? -8.859 -5.57 4.957 1 86.06 86 PRO B O 1
ATOM 1611 N N . ALA B 1 87 ? -8.773 -7.797 4.695 1 86.56 87 ALA B N 1
ATOM 1612 C CA . ALA B 1 87 ? -7.336 -7.832 4.953 1 86.56 87 ALA B CA 1
ATOM 1613 C C . ALA B 1 87 ? -6.547 -7.508 3.688 1 86.56 87 ALA B C 1
ATOM 1615 O O . ALA B 1 87 ? -5.332 -7.309 3.742 1 86.56 87 ALA B O 1
ATOM 1616 N N . LEU B 1 88 ? -7.18 -7.48 2.572 1 94.12 88 LEU B N 1
ATOM 1617 C CA . LEU B 1 88 ? -6.477 -7.32 1.305 1 94.12 88 LEU B CA 1
ATOM 1618 C C . LEU B 1 88 ? -6.809 -5.973 0.667 1 94.12 88 LEU B C 1
ATOM 1620 O O . LEU B 1 88 ? -5.938 -5.113 0.535 1 94.12 88 LEU B O 1
ATOM 1624 N N . LYS B 1 89 ? -8.086 -5.773 0.329 1 93.38 89 LYS B N 1
ATOM 1625 C CA . LYS B 1 89 ? -8.562 -4.539 -0.289 1 93.38 89 LYS B CA 1
ATOM 1626 C C . LYS B 1 89 ? -7.723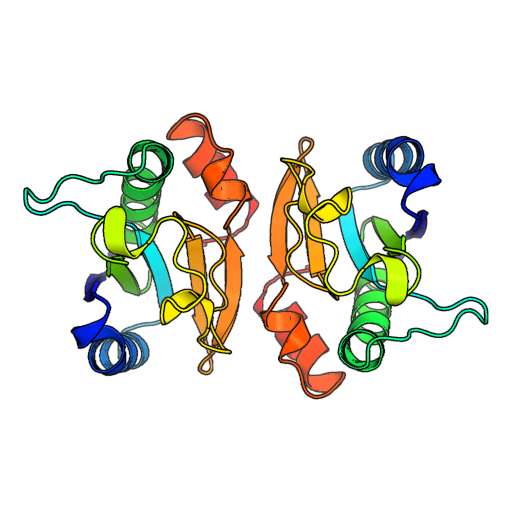 -4.172 -1.509 1 93.38 89 LYS B C 1
ATOM 1628 O O . LYS B 1 89 ? -7.258 -3.037 -1.629 1 93.38 89 LYS B O 1
ATOM 1633 N N . LEU B 1 90 ? -7.605 -5.141 -2.408 1 95.88 90 LEU B N 1
ATOM 1634 C CA . LEU B 1 90 ? -6.809 -4.922 -3.609 1 95.88 90 LEU B CA 1
ATOM 1635 C C . LEU B 1 90 ? -7.477 -3.904 -4.527 1 95.88 90 LEU B C 1
ATOM 1637 O O . LEU B 1 90 ? -8.695 -3.941 -4.719 1 95.88 90 LEU B O 1
ATOM 1641 N N . THR B 1 91 ? -6.719 -2.988 -5.039 1 91.19 91 THR B N 1
ATOM 1642 C CA . THR B 1 91 ? -7.266 -2.023 -5.984 1 91.19 91 THR B CA 1
ATOM 1643 C C . THR B 1 91 ? -6.742 -2.291 -7.395 1 91.19 91 THR B C 1
ATOM 1645 O O . THR B 1 91 ? -7.25 -1.727 -8.367 1 91.19 91 THR B O 1
ATOM 1648 N N . GLY B 1 92 ? -5.738 -3.143 -7.48 1 94.5 92 GLY B N 1
ATOM 1649 C CA . GLY B 1 92 ? -5.137 -3.449 -8.766 1 94.5 92 GLY B CA 1
ATOM 1650 C C . GLY B 1 92 ? -4.129 -4.582 -8.695 1 94.5 92 GLY B C 1
ATOM 1651 O O . GLY B 1 92 ? -3.885 -5.141 -7.629 1 94.5 92 GLY B O 1
ATOM 1652 N N . ILE B 1 93 ? -3.656 -4.992 -9.867 1 97.62 93 ILE B N 1
ATOM 1653 C CA . ILE B 1 93 ? -2.541 -5.926 -9.992 1 97.62 93 ILE B CA 1
ATOM 1654 C C . ILE B 1 93 ? -1.503 -5.363 -10.961 1 97.62 93 ILE B C 1
ATOM 1656 O O . ILE B 1 93 ? -1.844 -4.617 -11.883 1 97.62 93 ILE B O 1
ATOM 1660 N N . PRO B 1 94 ? -0.249 -5.668 -10.703 1 98.06 94 PRO B N 1
ATOM 1661 C CA . PRO B 1 94 ? 0.242 -6.523 -9.625 1 98.06 94 PRO B CA 1
ATOM 1662 C C . PRO B 1 94 ? 0.251 -5.816 -8.266 1 98.06 94 PRO B C 1
ATOM 1664 O O . PRO B 1 94 ? 0.308 -4.586 -8.211 1 98.06 94 PRO B O 1
ATOM 1667 N N . THR B 1 95 ? 0.102 -6.531 -7.184 1 98.06 95 THR B N 1
ATOM 1668 C CA . THR B 1 95 ? 0.297 -6.078 -5.812 1 98.06 95 THR B CA 1
ATOM 1669 C C . THR B 1 95 ? 1.171 -7.059 -5.035 1 98.06 95 THR B C 1
ATOM 1671 O O . THR B 1 95 ? 0.986 -8.273 -5.133 1 98.06 95 THR B O 1
ATOM 1674 N N . LEU B 1 96 ? 2.146 -6.52 -4.336 1 98.12 96 LEU B N 1
ATOM 1675 C CA . LEU B 1 96 ? 3.041 -7.309 -3.492 1 98.12 96 LEU B CA 1
ATOM 1676 C C . LEU B 1 96 ? 2.844 -6.961 -2.02 1 98.12 96 LEU B C 1
ATOM 1678 O O . LEU B 1 96 ? 2.844 -5.785 -1.648 1 98.12 96 LEU B O 1
ATOM 1682 N N . LEU B 1 97 ? 2.625 -8 -1.252 1 97.75 97 LEU B N 1
ATOM 1683 C CA . LEU B 1 97 ? 2.449 -7.844 0.188 1 97.75 97 LEU B CA 1
ATOM 1684 C C . LEU B 1 97 ? 3.533 -8.594 0.954 1 97.75 97 LEU B C 1
ATOM 1686 O O . LEU B 1 97 ? 3.941 -9.688 0.551 1 97.75 97 LEU B O 1
ATOM 1690 N N . GLN B 1 98 ? 4.035 -7.996 1.987 1 96.56 98 GLN B N 1
ATOM 1691 C CA . GLN B 1 98 ? 4.609 -8.797 3.062 1 96.56 98 GLN B CA 1
ATOM 1692 C C . GLN B 1 98 ? 3.551 -9.172 4.098 1 96.56 98 GLN B C 1
ATOM 1694 O O . GLN B 1 98 ? 2.781 -8.32 4.543 1 96.56 98 GLN B O 1
ATOM 1699 N N . TRP B 1 99 ? 3.523 -10.367 4.418 1 96.69 99 TRP B N 1
ATOM 1700 C CA . TRP B 1 99 ? 2.428 -10.93 5.203 1 96.69 99 TRP B CA 1
ATOM 1701 C C . TRP B 1 99 ? 2.922 -11.422 6.559 1 96.69 99 TRP B C 1
ATOM 1703 O O . TRP B 1 99 ? 3.947 -12.109 6.641 1 96.69 99 TRP B O 1
ATOM 1713 N N . GLY B 1 100 ? 2.199 -11.062 7.574 1 92.56 100 GLY B N 1
ATOM 1714 C CA . GLY B 1 100 ? 2.514 -11.508 8.922 1 92.56 100 GLY B CA 1
ATOM 1715 C C . GLY B 1 100 ? 1.392 -11.25 9.914 1 92.56 100 GLY B C 1
ATOM 1716 O O . GLY B 1 100 ? 0.757 -10.195 9.875 1 92.56 100 GLY B O 1
ATOM 1717 N N . GLY B 1 101 ? 1.143 -12.203 10.812 1 86.25 101 GLY B N 1
ATOM 1718 C CA . GLY B 1 101 ? 0.109 -12.039 11.828 1 86.25 101 GLY B CA 1
ATOM 1719 C C . GLY B 1 101 ? -1.291 -11.984 11.242 1 86.25 101 GLY B C 1
ATOM 1720 O O . GLY B 1 101 ? -2.129 -11.203 11.703 1 86.25 101 GLY B O 1
ATOM 1721 N N . GLY B 1 102 ? -1.468 -12.586 10.148 1 87 102 GLY B N 1
ATOM 1722 C CA . GLY B 1 102 ? -2.793 -12.672 9.555 1 87 102 GLY B CA 1
ATOM 1723 C C . GLY B 1 102 ? -3.164 -11.453 8.734 1 87 102 GLY B C 1
ATOM 1724 O O . GLY B 1 102 ? -4.32 -11.297 8.336 1 87 102 GLY B O 1
ATOM 1725 N N . ALA B 1 103 ? -2.164 -10.648 8.484 1 90.5 103 ALA B N 1
ATOM 1726 C CA . ALA B 1 103 ? -2.438 -9.422 7.738 1 90.5 103 ALA B CA 1
ATOM 1727 C C . ALA B 1 103 ? -1.21 -8.977 6.953 1 90.5 103 ALA B C 1
ATOM 1729 O O . ALA B 1 103 ? -0.104 -9.469 7.18 1 90.5 103 ALA B O 1
ATOM 1730 N N . ALA B 1 104 ? -1.474 -8.016 6.039 1 95 104 ALA B N 1
ATOM 1731 C CA . ALA B 1 104 ? -0.352 -7.371 5.359 1 95 104 ALA B CA 1
ATOM 1732 C C . ALA B 1 104 ? 0.385 -6.422 6.301 1 95 104 ALA B C 1
ATOM 1734 O O . ALA B 1 104 ? -0.24 -5.727 7.105 1 95 104 ALA B O 1
ATOM 1735 N N . VAL B 1 105 ? 1.729 -6.438 6.133 1 92.94 105 VAL B N 1
ATOM 1736 C CA . VAL B 1 105 ? 2.547 -5.551 6.953 1 92.94 105 VAL B CA 1
ATOM 1737 C C . VAL B 1 105 ? 3.104 -4.418 6.094 1 92.94 105 VAL B C 1
ATOM 1739 O O . VAL B 1 105 ? 3.453 -3.355 6.609 1 92.94 105 VAL B O 1
ATOM 1742 N N . LYS B 1 106 ? 3.26 -4.652 4.922 1 92.12 106 LYS B N 1
ATOM 1743 C CA . LYS B 1 106 ? 3.633 -3.66 3.916 1 92.12 106 LYS B CA 1
ATOM 1744 C C . LYS B 1 106 ? 3.129 -4.062 2.533 1 92.12 106 LYS B C 1
ATOM 1746 O O . LYS B 1 106 ? 2.854 -5.238 2.285 1 92.12 106 LYS B O 1
ATOM 1751 N N . ARG B 1 107 ? 3.076 -3.111 1.661 1 95.44 107 ARG B N 1
ATOM 1752 C CA . ARG B 1 107 ? 2.531 -3.422 0.344 1 95.44 107 ARG B CA 1
ATOM 1753 C C . ARG B 1 107 ? 3.131 -2.514 -0.725 1 95.44 107 ARG B C 1
ATOM 1755 O O . ARG B 1 107 ? 3.596 -1.412 -0.421 1 95.44 107 ARG B O 1
ATOM 1762 N N . LEU B 1 108 ? 3.156 -3.047 -1.894 1 96.19 108 LEU B N 1
ATOM 1763 C CA . LEU B 1 108 ? 3.385 -2.322 -3.139 1 96.19 108 LEU B CA 1
ATOM 1764 C C . LEU B 1 108 ? 2.264 -2.588 -4.137 1 96.19 108 LEU B C 1
ATOM 1766 O O . LEU B 1 108 ? 2.035 -3.734 -4.527 1 96.19 108 LEU B O 1
ATOM 1770 N N . GLY B 1 109 ? 1.551 -1.589 -4.461 1 95 109 GLY B N 1
ATOM 1771 C CA . GLY B 1 109 ? 0.508 -1.688 -5.469 1 95 109 GLY B CA 1
ATOM 1772 C C . GLY B 1 109 ? 0.728 -0.759 -6.648 1 95 109 GLY B C 1
ATOM 1773 O O . GLY B 1 109 ? 1.387 -1.129 -7.625 1 95 109 GLY B O 1
ATOM 1774 N N . PRO B 1 110 ? 0.298 0.459 -6.461 1 93.44 110 PRO B N 1
ATOM 1775 C CA . PRO B 1 110 ? 0.5 1.445 -7.523 1 93.44 110 PRO B CA 1
ATOM 1776 C C . PRO B 1 110 ? 1.973 1.633 -7.883 1 93.44 110 PRO B C 1
ATOM 1778 O O . PRO B 1 110 ? 2.301 1.911 -9.039 1 93.44 110 PRO B O 1
ATOM 1781 N N . GLU B 1 111 ? 2.834 1.454 -6.91 1 94.69 111 GLU B N 1
ATOM 1782 C CA . GLU B 1 111 ? 4.27 1.599 -7.141 1 94.69 111 GLU B CA 1
ATOM 1783 C C . GLU B 1 111 ? 4.773 0.562 -8.141 1 94.69 111 GLU B C 1
ATOM 1785 O O . GLU B 1 111 ? 5.605 0.872 -9 1 94.69 111 GLU B O 1
ATOM 1790 N N . LEU B 1 112 ? 4.281 -0.606 -7.969 1 95 112 LEU B N 1
ATOM 1791 C CA . LEU B 1 112 ? 4.668 -1.683 -8.875 1 95 112 LEU B CA 1
ATOM 1792 C C . LEU B 1 112 ? 4.082 -1.46 -10.266 1 95 112 LEU B C 1
ATOM 1794 O O . LEU B 1 112 ? 4.762 -1.672 -11.273 1 95 112 LEU B O 1
ATOM 1798 N N . GLU B 1 113 ? 2.863 -1.014 -10.336 1 93.5 113 GLU B N 1
ATOM 1799 C CA . GLU B 1 113 ? 2.189 -0.727 -11.602 1 93.5 113 GLU B CA 1
ATOM 1800 C C . GLU B 1 113 ? 2.924 0.357 -12.383 1 93.5 113 GLU B C 1
ATOM 1802 O O . GLU B 1 113 ? 2.934 0.339 -13.617 1 93.5 113 GLU B O 1
ATOM 1807 N N . ALA B 1 114 ? 3.545 1.219 -11.695 1 92 114 ALA B N 1
ATOM 1808 C CA . ALA B 1 114 ? 4.164 2.395 -12.305 1 92 114 ALA B CA 1
ATOM 1809 C C . ALA B 1 114 ? 5.527 2.055 -12.891 1 92 114 ALA B C 1
ATOM 1811 O O . ALA B 1 114 ? 6.094 2.84 -13.656 1 92 114 ALA B O 1
ATOM 1812 N N . CYS B 1 115 ? 6.055 0.906 -12.57 1 95.06 115 CYS B N 1
ATOM 1813 C CA . CYS B 1 115 ? 7.355 0.521 -13.102 1 95.06 115 CYS B CA 1
ATOM 1814 C C . CYS B 1 115 ? 7.273 0.244 -14.594 1 95.06 115 CYS B C 1
ATOM 1816 O O . CYS B 1 115 ? 6.441 -0.547 -15.039 1 95.06 115 CYS B O 1
ATOM 1818 N N . GLY B 1 116 ? 8.188 0.864 -15.305 1 94.06 116 GLY B N 1
ATOM 1819 C CA . GLY B 1 116 ? 8.156 0.739 -16.75 1 94.06 116 GLY B CA 1
ATOM 1820 C C . GLY B 1 116 ? 9.047 -0.373 -17.281 1 94.06 116 GLY B C 1
ATOM 1821 O O . GLY B 1 116 ? 9.094 -0.623 -18.484 1 94.06 116 GLY B O 1
ATOM 1822 N N . SER B 1 117 ? 9.836 -0.972 -16.359 1 95.56 117 SER B N 1
ATOM 1823 C CA . SER B 1 117 ? 10.773 -2.023 -16.75 1 95.56 117 SER B CA 1
ATOM 1824 C C . SER B 1 117 ? 11.102 -2.941 -15.578 1 95.56 117 SER B C 1
ATOM 1826 O O . SER B 1 117 ? 10.891 -2.576 -14.422 1 95.56 117 SER B O 1
ATOM 1828 N N . PRO B 1 118 ? 11.586 -4.141 -15.906 1 94.88 118 PRO B N 1
ATOM 1829 C CA . PRO B 1 118 ? 12.039 -5.027 -14.836 1 94.88 118 PRO B CA 1
ATOM 1830 C C . PRO B 1 118 ? 13.133 -4.395 -13.969 1 94.88 118 PRO B C 1
ATOM 1832 O O . PRO B 1 118 ? 13.172 -4.621 -12.758 1 94.88 118 PRO B O 1
ATOM 1835 N N . ALA B 1 119 ? 13.961 -3.617 -14.609 1 96.12 119 ALA B N 1
ATOM 1836 C CA . ALA B 1 119 ? 15.039 -2.957 -13.867 1 96.12 119 ALA B CA 1
ATOM 1837 C C . ALA B 1 119 ? 14.469 -1.985 -12.836 1 96.12 119 ALA B C 1
ATOM 1839 O O . ALA B 1 119 ? 14.984 -1.886 -11.719 1 96.12 119 ALA B O 1
ATOM 1840 N N . GLU B 1 120 ? 13.44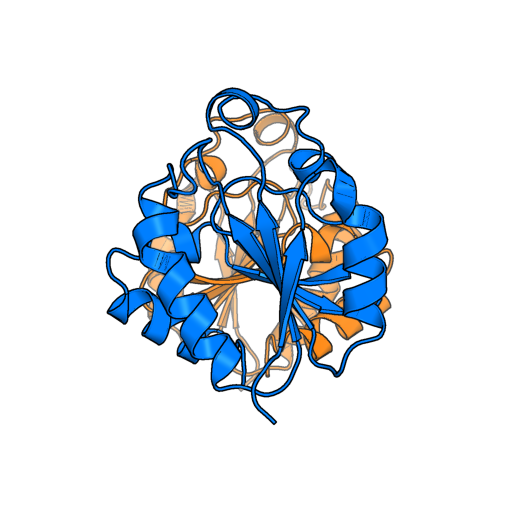5 -1.319 -13.211 1 95.88 120 GLU B N 1
ATOM 1841 C CA . GLU B 1 120 ? 12.797 -0.395 -12.281 1 95.88 120 GLU B CA 1
ATOM 1842 C C . GLU B 1 120 ? 12.133 -1.144 -11.133 1 95.88 120 GLU B C 1
ATOM 1844 O O . GLU B 1 120 ? 12.102 -0.656 -10 1 95.88 120 GLU B O 1
ATOM 1849 N N . VAL B 1 121 ? 11.609 -2.324 -11.398 1 97.25 121 VAL B N 1
ATOM 1850 C CA . VAL B 1 121 ? 11 -3.154 -10.367 1 97.25 121 VAL B CA 1
ATOM 1851 C C . VAL B 1 121 ? 12.062 -3.578 -9.352 1 97.25 121 VAL B C 1
ATOM 1853 O O . VAL B 1 121 ? 11.844 -3.475 -8.141 1 97.25 121 VAL B O 1
ATOM 1856 N N . GLU B 1 122 ? 13.141 -3.99 -9.883 1 95.75 122 GLU B N 1
ATOM 1857 C CA . GLU B 1 122 ? 14.227 -4.422 -9.008 1 95.75 122 GLU B CA 1
ATOM 1858 C C . GLU B 1 122 ? 14.711 -3.277 -8.125 1 95.75 122 GLU B C 1
ATOM 1860 O O . GLU B 1 122 ? 14.977 -3.475 -6.934 1 95.75 122 GLU B O 1
ATOM 1865 N N . ALA B 1 123 ? 14.82 -2.125 -8.727 1 95.19 123 ALA B N 1
ATOM 1866 C CA . ALA B 1 123 ? 15.234 -0.951 -7.957 1 95.19 123 ALA B CA 1
ATOM 1867 C C . ALA B 1 123 ? 14.211 -0.621 -6.875 1 95.19 123 ALA B C 1
ATOM 1869 O O . ALA B 1 123 ? 14.578 -0.26 -5.754 1 95.19 123 ALA B O 1
ATOM 1870 N N . LEU B 1 124 ? 12.977 -0.751 -7.188 1 96.06 124 LEU B N 1
ATOM 1871 C CA . LEU B 1 124 ? 11.898 -0.49 -6.234 1 96.06 124 LEU B CA 1
ATOM 1872 C C . LEU B 1 124 ? 11.953 -1.479 -5.078 1 96.06 124 LEU B C 1
ATOM 1874 O O . LEU B 1 124 ? 11.82 -1.089 -3.914 1 96.06 124 LEU B O 1
ATOM 1878 N N . LEU B 1 125 ? 12.117 -2.725 -5.402 1 96.12 125 LEU B N 1
ATOM 1879 C CA . LEU B 1 125 ? 12.195 -3.752 -4.367 1 96.12 125 LEU B CA 1
ATOM 1880 C C . LEU B 1 125 ? 13.352 -3.477 -3.414 1 96.12 125 LEU B C 1
ATOM 1882 O O . LEU B 1 125 ? 13.203 -3.619 -2.197 1 96.12 125 LEU B O 1
ATOM 1886 N N . ALA B 1 126 ? 14.445 -3.055 -3.975 1 93 126 ALA B N 1
ATOM 1887 C CA . ALA B 1 126 ? 15.609 -2.742 -3.154 1 93 126 ALA B CA 1
ATOM 1888 C C . ALA B 1 126 ? 15.336 -1.55 -2.242 1 93 126 ALA B C 1
ATOM 1890 O O . ALA B 1 126 ? 15.68 -1.571 -1.06 1 93 126 ALA B O 1
ATOM 1891 N N . LYS B 1 127 ? 14.656 -0.593 -2.752 1 91.25 127 LYS B N 1
ATOM 1892 C CA . LYS B 1 127 ? 14.398 0.635 -2.004 1 91.25 127 LYS B CA 1
ATOM 1893 C C . LYS B 1 127 ? 13.328 0.415 -0.937 1 91.25 127 LYS B C 1
ATOM 1895 O O . LYS B 1 127 ? 13.367 1.039 0.126 1 91.25 127 LYS B O 1
ATOM 1900 N N . SER B 1 128 ? 12.391 -0.469 -1.202 1 92.56 128 SER B N 1
ATOM 1901 C CA . SER B 1 128 ? 11.242 -0.681 -0.329 1 92.56 128 SER B CA 1
ATOM 1902 C C . SER B 1 128 ? 11.586 -1.625 0.819 1 92.56 128 SER B C 1
ATOM 1904 O O . SER B 1 128 ? 10.836 -1.721 1.796 1 92.56 128 SER B O 1
ATOM 1906 N N . GLY B 1 129 ? 12.68 -2.34 0.675 1 89.81 129 GLY B N 1
ATOM 1907 C CA . GLY B 1 129 ? 13.109 -3.268 1.708 1 89.81 129 GLY B CA 1
ATOM 1908 C C . GLY B 1 129 ? 12.43 -4.621 1.619 1 89.81 129 GLY B C 1
ATOM 1909 O O . GLY B 1 129 ? 12.484 -5.41 2.562 1 89.81 129 GLY B O 1
ATOM 1910 N N . PHE B 1 130 ? 11.734 -4.816 0.5 1 93.81 130 PHE B N 1
ATOM 1911 C CA . PHE B 1 130 ? 11.18 -6.148 0.292 1 93.81 130 PHE B CA 1
ATOM 1912 C C . PHE B 1 130 ? 12.289 -7.16 0.03 1 93.81 130 PHE B C 1
ATOM 1914 O O . PHE B 1 130 ? 13.258 -6.859 -0.665 1 93.81 130 PHE B O 1
ATOM 1921 N N . PHE B 1 131 ? 12.141 -8.352 0.566 1 92.25 131 PHE B N 1
ATOM 1922 C CA . PHE B 1 131 ? 13.008 -9.508 0.376 1 92.25 131 PHE B CA 1
ATOM 1923 C C . PHE B 1 131 ? 14.391 -9.25 0.971 1 92.25 131 PHE B C 1
ATOM 1925 O O . PHE B 1 131 ? 15.391 -9.789 0.493 1 92.25 131 PHE B O 1
ATOM 1932 N N . GLN B 1 132 ? 14.445 -8.336 1.841 1 81.25 132 GLN B N 1
ATOM 1933 C CA . GLN B 1 132 ? 15.703 -8.055 2.533 1 81.25 132 GLN B CA 1
ATOM 1934 C C . GLN B 1 132 ? 15.625 -8.461 4 1 81.25 132 GLN B C 1
ATOM 1936 O O . GLN B 1 132 ? 14.531 -8.531 4.574 1 81.25 132 GLN B O 1
#

Radius of gyration: 18.09 Å; Cα contacts (8 Å, |Δi|>4): 553; chains: 2; bounding box: 36×47×42 Å

Solvent-accessible surface area (backbone atoms only — not comparable to full-atom values): 13918 Å² total; per-residue (Å²): 109,66,24,48,76,46,76,35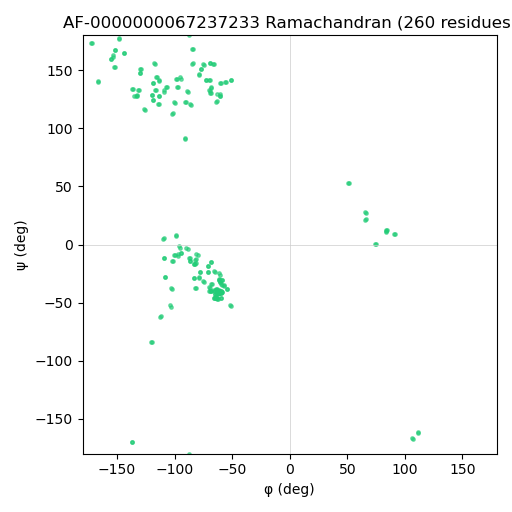,32,76,90,41,38,71,64,42,50,55,51,51,73,71,43,58,71,56,34,32,37,37,39,36,40,37,38,97,88,67,43,61,72,42,70,41,30,61,38,34,47,61,45,50,52,52,49,41,39,73,12,68,20,30,36,35,41,32,31,68,39,40,67,80,60,45,61,91,39,76,77,31,66,58,37,61,33,82,69,61,49,47,88,65,64,27,28,40,31,37,44,54,94,89,29,49,51,35,38,37,37,63,53,48,47,65,37,88,36,44,68,47,38,51,52,45,35,63,73,47,51,58,73,107,111,65,25,46,76,44,75,35,32,78,90,40,37,70,63,44,49,53,52,51,73,72,43,58,69,55,34,33,38,36,39,38,39,35,38,97,88,66,43,59,74,42,69,40,30,62,39,33,47,61,45,51,52,52,49,41,39,75,12,68,20,31,36,36,42,31,32,68,38,41,64,81,59,44,61,91,38,77,77,30,65,57,36,59,34,83,68,59,50,48,88,63,64,26,26,40,31,37,44,54,93,87,32,49,51,34,40,36,38,64,53,47,45,66,38,88,37,44,68,49,38,51,51,44,36,63,73,46,50,58,72,107

Sequence (264 aa):
MAASVIKANVSTWSSKLAELEQAPSPHYIVFTGYDAAGAMWCPDCVRAVPAVLRAAAAAPGTLLEVDVGQRTDWRGNATHPFRTAPALKLTGIPTLLQWGGGAAVKRLGPELEACGSPAEVEALLAKSGFFQMAASVIKANVSTWSSKLAELEQAPSPHYIVFTGYDAAGAMWCPDCVRAVPAVLRAAAAAPGTLLEVDVGQRTDWRGNATHPFRTAPALKLTGIPTLLQWGGGAAVKRLGPELEACGSPAEVEALLAKSGFFQ

pLDDT: mean 94.81, std 5.89, range [54.53, 98.88]

Foldseek 3Di:
DFAAEAEEEPVCVVVRVVVQVVWDDFEKEWEFAADPVGHGPDVLCVFQVVLVNVLRRVFDGYYYYYHHYHPVCPPPPCVRCQCPPPQRNAPDPGKMFGDDPHHGPDMDDVCSSPDPHSVSNNVVCVVVVPRD/DFAAEAEEEPVCVVVRVVVQVVWDDFEKEWEFAADPVGHGPDVLCVFQVVLVNVLRRVFDGYYYYYHLYHPVCPPPPCVRCQCPPPQRNAPDPGKMFGDDPHHGPDMDDVCSSPDPHSVSNNVVCVVVVPRD

Organism: Chlamydomonas reinhardtii (NCBI:txid3055)

Nearest PDB structures (foldseek):
  7xq3-assembly1_D  TM=8.161E-01  e=2.183E-09  Oncomelania hupensis
  7xq3-assembly1_C  TM=8.229E-01  e=2.133E-08  Oncomelania hupensis
  1wou-assembly1_A  TM=8.040E-01  e=2.953E-08  Homo sapiens
  1v9w-assembly1_A  TM=7.463E-01  e=5.533E-07  Mus musculus
  3fhk-assembly1_A  TM=6.632E-01  e=4.722E-03  Bacillus subtilis

InterPro domains:
  IPR010357 Thioredoxin domain-containing protein 17-like domain [PF06110] (14-102)
  IPR036249 Thioredoxin-like superfamily [SSF52833] (12-108)
  IPR045108 Thioredoxin domain-containing protein 17-like [PTHR12452] (7-126)

Secondary structure (DSSP, 8-state):
-PPEEEEEETTTHHHHHHHHHHSSSSEEEEEE-B-TTS-B--HHHHHHHHHHHHHHHTSSSEEEEEE---HHHHTT-TT-HHHH-TTT---SSSEEEEEETTEEEEEESHHHHT--SHHHHHHHHHHHTTT-/-PPEEEEEETTTHHHHHHHHHHSSSSEEEEEE-B-TTS-B--HHHHHHHHHHHHHHHTSSSEEEEEE---HHHHTT-TT-HHHH-TTT---SSSEEEEEETTEEEEEESHHHHT--SHHHHHHHHHHHTTT-